Protein AF-A0A6T8FIN9-F1 (afdb_monomer_lite)

pLDDT: mean 76.27, std 19.56, range [27.55, 98.25]

Foldseek 3Di:
DVVVLVVLVVVVVVCVVVVHPLQADEAEAEAAACGLLVLLVVLVSCLVDPCLVRAAYEYEREQHAQQDQPPPPDPSGSVVSLEAQSSPRRAAEYEYEHELDEDPPRRSRLGGHHHHHPNHHYHYAYAYHYRQLQCVAADPPDDDRSNLSNLLSLVVVVVRCVVVVNDDDDDPPGDHDDLVRNLVSFQVVVVVVCVPDPVPPPFSWSQVSPPVPPSDTHTQDPDPPDPGRHVSSVVSVVVVVVVVVVVCVVVPNPDPPVVVVDDPVVVDDDPPDDPDPDDDDDDDDDD

Organism: NCBI:txid420281

Radius of gyration: 22.51 Å; chains: 1; bounding box: 44×53×69 Å

Sequence (287 aa):
VDSIVEVVNRMLTVSAEKNSRIQKVMVVSVGLSRGAMASMKLALKLSDSSFSSRISKSMLLFDPVPGNSIWTGFPYSCVKCQDLSKTGNILRRVLALYPYEPLPDVAMHAPCFPIYPRNTFVEEEVTLGCHQGAVFGTIPNPQKPYEMASVLSFRRIKDFLDSENVELQFSPDVYQPTLKECINVCQRALKWKQSSNPSDVVLSERRTHDRTGRGRVIVRKASGIDKWLNKHHRNLEDVRIKAQMKKIANNGGKCSSILNDLDPRQRGTGTFQLDLEDGVCGCESII

Structure (mmCIF, N/CA/C/O backbone):
data_AF-A0A6T8FIN9-F1
#
_entry.id   AF-A0A6T8FIN9-F1
#
loop_
_atom_site.group_PDB
_atom_site.id
_atom_site.type_symbol
_atom_site.label_atom_id
_atom_site.label_alt_id
_atom_site.label_comp_id
_atom_site.label_asym_id
_atom_site.label_entity_id
_atom_site.label_seq_id
_atom_site.pdbx_PDB_ins_code
_atom_site.Cartn_x
_atom_site.Cartn_y
_atom_site.Cartn_z
_atom_site.occupancy
_atom_site.B_iso_or_equiv
_atom_site.auth_seq_id
_atom_site.auth_comp_id
_atom_site.auth_asym_id
_atom_site.auth_atom_id
_atom_site.pdbx_PDB_model_num
ATOM 1 N N . VAL A 1 1 ? 2.199 -2.619 18.888 1.00 85.75 1 VAL A N 1
ATOM 2 C CA . VAL A 1 1 ? 0.766 -2.838 18.558 1.00 85.75 1 VAL A CA 1
ATOM 3 C C . VAL A 1 1 ? -0.100 -2.421 19.729 1.00 85.75 1 VAL A C 1
ATOM 5 O O . VAL A 1 1 ? -0.905 -1.525 19.556 1.00 85.75 1 VAL A O 1
ATOM 8 N N . ASP A 1 2 ? 0.102 -3.001 20.908 1.00 88.69 2 ASP A N 1
ATOM 9 C CA . ASP A 1 2 ? -0.764 -2.775 22.077 1.00 88.69 2 ASP A CA 1
ATOM 10 C C . ASP A 1 2 ? -0.786 -1.308 22.512 1.00 88.69 2 ASP A C 1
ATOM 12 O O . ASP A 1 2 ? -1.860 -0.733 22.634 1.00 88.69 2 ASP A O 1
ATOM 16 N N . SER A 1 3 ? 0.378 -0.656 22.551 1.00 90.31 3 SER A N 1
ATOM 17 C CA . SER A 1 3 ? 0.475 0.787 22.808 1.00 90.31 3 SER A CA 1
ATOM 18 C C . SER A 1 3 ? -0.285 1.639 21.781 1.00 90.31 3 SER A C 1
ATOM 20 O O . SER A 1 3 ? -0.825 2.681 22.121 1.00 90.31 3 SER A O 1
ATOM 22 N N . ILE A 1 4 ? -0.374 1.202 20.518 1.00 90.69 4 ILE A N 1
ATOM 23 C CA . ILE A 1 4 ? -1.138 1.925 19.485 1.00 90.69 4 ILE A CA 1
ATOM 24 C C . ILE A 1 4 ? -2.640 1.780 19.749 1.00 90.69 4 ILE A C 1
ATOM 26 O O . ILE A 1 4 ? -3.377 2.753 19.634 1.00 90.69 4 ILE A O 1
ATOM 30 N N . VAL A 1 5 ? -3.095 0.579 20.119 1.00 91.19 5 VAL A N 1
ATOM 31 C CA . VAL A 1 5 ? -4.498 0.328 20.487 1.00 91.19 5 VAL A CA 1
ATOM 32 C C . VAL A 1 5 ? -4.892 1.184 21.688 1.00 91.19 5 VAL A C 1
ATOM 34 O O . VAL A 1 5 ? -5.947 1.809 21.672 1.00 91.19 5 VAL A O 1
ATOM 37 N N . GLU A 1 6 ? -4.024 1.267 22.695 1.00 91.88 6 GLU A N 1
ATOM 38 C CA . GLU A 1 6 ? -4.232 2.111 23.872 1.00 91.88 6 GLU A CA 1
ATOM 39 C C . GLU A 1 6 ? -4.363 3.595 23.502 1.00 91.88 6 GLU A C 1
ATOM 41 O O . GLU A 1 6 ? -5.311 4.252 23.930 1.00 91.88 6 GLU A O 1
ATOM 46 N N . VAL A 1 7 ? -3.474 4.110 22.647 1.00 92.12 7 VAL A N 1
ATOM 47 C CA . VAL A 1 7 ? -3.550 5.495 22.154 1.00 92.12 7 VAL A CA 1
ATOM 48 C C . VAL A 1 7 ? -4.865 5.748 21.414 1.00 92.12 7 VAL A C 1
ATOM 50 O O . VAL A 1 7 ? -5.540 6.735 21.702 1.00 92.12 7 VAL A O 1
ATOM 53 N N . VAL A 1 8 ? -5.269 4.852 20.507 1.00 91.12 8 VAL A N 1
ATOM 54 C CA . VAL A 1 8 ? -6.533 4.981 19.759 1.00 91.12 8 VAL A CA 1
ATOM 55 C C . VAL A 1 8 ? -7.734 4.981 20.706 1.00 91.12 8 VAL A C 1
ATOM 57 O O . VAL A 1 8 ? -8.603 5.848 20.593 1.00 91.12 8 VAL A O 1
ATOM 60 N N . ASN A 1 9 ? -7.765 4.067 21.677 1.00 89.94 9 ASN A N 1
ATOM 61 C CA . ASN A 1 9 ? -8.828 4.012 22.677 1.00 89.94 9 ASN A CA 1
ATOM 62 C C . ASN A 1 9 ? -8.875 5.301 23.502 1.00 89.94 9 ASN A C 1
ATOM 64 O O . ASN A 1 9 ? -9.944 5.882 23.660 1.00 89.94 9 ASN A O 1
ATOM 68 N N . ARG A 1 10 ? -7.723 5.812 23.951 1.00 89.38 10 ARG A N 1
ATOM 69 C CA . ARG A 1 10 ? -7.648 7.069 24.705 1.00 89.38 10 ARG A CA 1
ATOM 70 C C . ARG A 1 10 ? -8.160 8.259 23.892 1.00 89.38 10 ARG A C 1
ATOM 72 O O . ARG A 1 10 ? -8.891 9.083 24.433 1.00 89.38 10 ARG A O 1
ATOM 79 N N . MET A 1 11 ? -7.831 8.342 22.600 1.00 88.44 11 MET A N 1
ATOM 80 C CA . MET A 1 11 ? -8.362 9.385 21.711 1.00 88.44 11 MET A CA 1
ATOM 81 C C . MET A 1 11 ? -9.893 9.325 21.611 1.00 88.44 11 MET A C 1
ATOM 83 O O . MET A 1 11 ? -10.559 10.360 21.666 1.00 88.44 11 MET A O 1
ATOM 87 N N . LEU A 1 12 ? -10.456 8.120 21.489 1.00 88.62 12 LEU A N 1
ATOM 88 C CA . LEU A 1 12 ? -11.899 7.904 21.354 1.00 88.62 12 LEU A CA 1
ATOM 89 C C . LEU A 1 12 ? -12.659 8.160 22.661 1.00 88.62 12 LEU A C 1
ATOM 91 O O . LEU A 1 12 ? -13.751 8.734 22.607 1.00 88.62 12 LEU A O 1
ATOM 95 N N . THR A 1 13 ? -12.066 7.813 23.808 1.00 87.56 13 THR A N 1
ATOM 96 C CA . THR A 1 13 ? -12.586 8.128 25.146 1.00 87.56 13 THR A CA 1
ATOM 97 C C . THR A 1 13 ? -12.616 9.634 25.382 1.00 87.56 13 THR A C 1
ATOM 99 O O . THR A 1 13 ? -13.683 10.186 25.628 1.00 87.56 13 THR A O 1
ATOM 102 N N . VAL A 1 14 ? -11.486 10.330 25.195 1.00 86.19 14 VAL A N 1
ATOM 103 C CA . VAL A 1 14 ? -11.415 11.793 25.374 1.00 86.19 14 VAL A CA 1
ATOM 104 C C . VAL A 1 14 ? -12.383 12.513 24.435 1.00 86.19 14 VAL A C 1
ATOM 106 O O . VAL A 1 14 ? -12.983 13.523 24.799 1.00 86.19 14 VAL A O 1
ATOM 109 N N . SER A 1 15 ? -12.556 12.000 23.215 1.00 84.69 15 SER A N 1
ATOM 110 C CA . SER A 1 15 ? -13.543 12.536 22.283 1.00 84.69 15 SER A CA 1
ATOM 111 C C . SER A 1 15 ? -14.982 12.367 22.776 1.00 84.69 15 SER A C 1
ATOM 113 O O . SER A 1 15 ? -15.766 13.307 22.643 1.00 84.69 15 SER A O 1
ATOM 115 N N . ALA A 1 16 ? -15.320 11.197 23.325 1.00 82.19 16 ALA A N 1
ATOM 116 C CA . ALA A 1 16 ? -16.652 10.924 23.855 1.00 82.19 16 ALA A CA 1
ATOM 117 C C . ALA A 1 16 ? -16.967 11.812 25.069 1.00 82.19 16 ALA A C 1
ATOM 119 O O . ALA A 1 16 ? -18.036 12.409 25.123 1.00 82.19 16 ALA A O 1
ATOM 120 N N . GLU A 1 17 ? -16.017 11.964 25.994 1.00 83.19 17 GLU A N 1
ATOM 121 C CA . GLU A 1 17 ? -16.181 12.772 27.212 1.00 83.19 17 GLU A CA 1
ATOM 122 C C . GLU A 1 17 ? -16.350 14.264 26.915 1.00 83.19 17 GLU A C 1
ATOM 124 O O . GLU A 1 17 ? -17.144 14.950 27.554 1.00 83.19 17 GLU A O 1
ATOM 129 N N . LYS A 1 18 ? -15.616 14.787 25.927 1.00 81.56 18 LYS A N 1
ATOM 130 C CA . LYS A 1 18 ? -15.631 16.219 25.599 1.00 81.56 18 LYS A CA 1
ATOM 131 C C . LYS A 1 18 ? -16.782 16.636 24.678 1.00 81.56 18 LYS A C 1
ATOM 133 O O . LYS A 1 18 ? -16.750 17.765 24.191 1.00 81.56 18 LYS A O 1
ATOM 138 N N . ASN A 1 19 ? -17.744 15.750 24.379 1.00 68.38 19 ASN A N 1
ATOM 139 C CA . ASN A 1 19 ? -18.742 15.953 23.314 1.00 68.38 19 ASN A CA 1
ATOM 140 C C . ASN A 1 19 ? -18.093 16.489 22.021 1.00 68.38 19 ASN A C 1
ATOM 142 O O . ASN A 1 19 ? -18.620 17.366 21.332 1.00 68.38 19 ASN A O 1
ATOM 146 N N . SER A 1 20 ? -16.879 16.016 21.721 1.00 68.12 20 SER A N 1
ATOM 147 C CA . SER A 1 20 ? -16.090 16.577 20.634 1.00 68.12 20 SER A CA 1
ATOM 148 C C . SER A 1 20 ? -16.605 16.080 19.284 1.00 68.12 20 SER A C 1
ATOM 150 O O . SER A 1 20 ? -17.140 14.978 19.161 1.00 68.12 20 SER A O 1
ATOM 152 N N . ARG A 1 21 ? -16.384 16.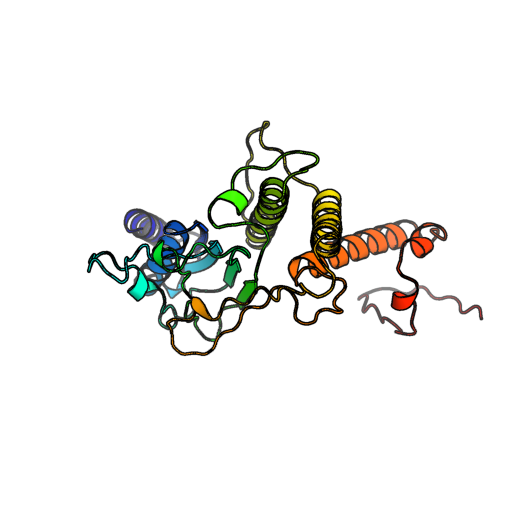867 18.225 1.00 66.19 21 ARG A N 1
ATOM 153 C CA . ARG A 1 21 ? -16.763 16.515 16.844 1.00 66.19 21 ARG A CA 1
ATOM 154 C C . ARG A 1 21 ? -16.005 15.309 16.263 1.00 66.19 21 ARG A C 1
ATOM 156 O O . ARG A 1 21 ? -16.241 14.964 15.107 1.00 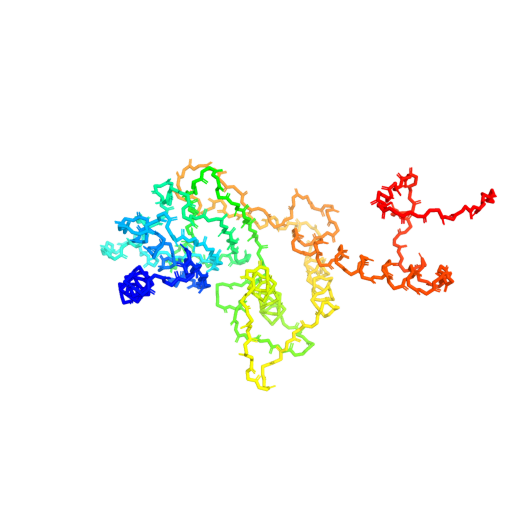66.19 21 ARG A O 1
ATOM 163 N N . ILE A 1 22 ? -15.085 14.672 16.998 1.00 66.44 22 ILE A N 1
ATOM 164 C CA . ILE A 1 22 ? -14.326 13.520 16.487 1.00 66.44 22 ILE A CA 1
ATOM 165 C C . ILE A 1 22 ? -15.249 12.297 16.460 1.00 66.44 22 ILE A C 1
ATOM 167 O O . ILE A 1 22 ? -15.328 11.503 17.392 1.00 66.44 22 ILE A O 1
ATOM 171 N N . GLN A 1 23 ? -15.979 12.130 15.364 1.00 77.69 23 GLN A N 1
ATOM 172 C CA . GLN A 1 23 ? -16.926 11.024 15.229 1.00 77.69 23 GLN A CA 1
ATOM 173 C C . GLN A 1 23 ? -16.216 9.693 14.951 1.00 77.69 23 GLN A C 1
ATOM 175 O O . GLN A 1 23 ? -16.676 8.647 15.415 1.00 77.69 23 GLN A O 1
ATOM 180 N N . LYS A 1 24 ? -15.074 9.727 14.247 1.00 88.25 24 LYS A N 1
ATOM 181 C CA . LYS A 1 24 ? -14.302 8.543 13.848 1.00 88.25 24 LYS A CA 1
ATOM 182 C C . LYS A 1 24 ? -12.796 8.805 13.848 1.00 88.25 24 LYS A C 1
ATOM 184 O O . LYS A 1 24 ? -12.360 9.915 13.556 1.00 88.25 24 LYS A O 1
ATOM 189 N N . VAL A 1 25 ? -12.015 7.763 14.122 1.00 91.56 25 VAL A N 1
ATOM 190 C CA . VAL A 1 25 ? -10.551 7.744 14.000 1.00 91.56 25 VAL A CA 1
ATOM 191 C C . VAL A 1 25 ? -10.159 6.884 12.800 1.00 91.56 25 VAL A C 1
ATOM 193 O O . VAL A 1 25 ? -10.643 5.761 12.637 1.00 91.56 25 VAL A O 1
ATOM 196 N N . MET A 1 26 ? -9.278 7.411 11.951 1.00 93.75 26 MET A N 1
ATOM 197 C CA . MET A 1 26 ? -8.670 6.665 10.852 1.00 93.75 26 MET A CA 1
ATOM 198 C C . MET A 1 26 ? -7.262 6.229 11.247 1.00 93.75 26 MET A C 1
ATOM 200 O O . MET A 1 26 ? -6.430 7.049 11.624 1.00 93.75 26 MET A O 1
ATOM 204 N N . VAL A 1 27 ? -6.995 4.930 11.152 1.00 95.94 27 VAL A N 1
ATOM 205 C CA . VAL A 1 27 ? -5.680 4.344 11.406 1.00 95.94 27 VAL A CA 1
ATOM 206 C C . VAL A 1 27 ? -5.092 3.884 10.081 1.00 95.94 27 VAL A C 1
ATOM 208 O O . VAL A 1 27 ? -5.492 2.854 9.535 1.00 95.94 27 VAL A O 1
ATOM 211 N N . VAL A 1 28 ? -4.102 4.614 9.582 1.00 97.31 28 VAL A N 1
ATOM 212 C CA . VAL A 1 28 ? -3.348 4.232 8.385 1.00 97.31 28 VAL A CA 1
ATOM 213 C C . VAL A 1 28 ? -2.026 3.613 8.821 1.00 97.31 28 VAL A C 1
ATOM 215 O O . VAL A 1 28 ? -1.321 4.172 9.656 1.00 97.31 28 VAL A O 1
ATOM 218 N N . SER A 1 29 ? -1.694 2.430 8.306 1.00 96.62 29 SER A N 1
ATOM 219 C CA . SER A 1 29 ? -0.426 1.765 8.630 1.00 96.62 29 SER A CA 1
ATOM 220 C C . SER A 1 29 ? 0.290 1.282 7.382 1.00 96.62 29 SER A C 1
ATOM 222 O O . SER A 1 29 ? -0.308 0.605 6.548 1.00 96.62 29 SER A O 1
ATOM 224 N N . VAL A 1 30 ? 1.585 1.566 7.308 1.00 95.25 30 VAL A N 1
ATOM 225 C CA . VAL A 1 30 ? 2.502 1.027 6.304 1.00 95.25 30 VAL A CA 1
ATOM 226 C C . VAL A 1 30 ? 3.434 0.065 7.021 1.00 95.25 30 VAL A C 1
ATOM 228 O O . VAL A 1 30 ? 4.071 0.434 8.005 1.00 95.25 30 VAL A O 1
ATOM 231 N N . GLY A 1 31 ? 3.486 -1.180 6.566 1.00 93.31 31 GLY A N 1
ATOM 232 C CA . GLY A 1 31 ? 4.311 -2.204 7.186 1.00 93.31 31 GLY A CA 1
ATOM 233 C C . GLY A 1 31 ? 5.133 -2.951 6.153 1.00 93.31 31 GLY A C 1
ATOM 234 O O . GLY A 1 31 ? 4.590 -3.398 5.152 1.00 93.31 31 GLY A O 1
ATOM 235 N N . LEU A 1 32 ? 6.423 -3.120 6.434 1.00 90.69 32 LEU A N 1
ATOM 236 C CA . LEU A 1 32 ? 7.340 -3.986 5.695 1.00 90.69 32 LEU A CA 1
ATOM 237 C C . LEU A 1 32 ? 7.569 -5.271 6.482 1.00 90.69 32 LEU A C 1
ATOM 239 O O . LEU A 1 32 ? 7.796 -5.200 7.691 1.00 90.69 32 LEU A O 1
ATOM 243 N N . SER A 1 33 ? 7.605 -6.428 5.822 1.00 88.06 33 SER A N 1
ATOM 244 C CA . SER A 1 33 ? 8.045 -7.675 6.451 1.00 88.06 33 SER A CA 1
ATOM 245 C C . SER A 1 33 ? 7.188 -8.009 7.687 1.00 88.06 33 SER A C 1
ATOM 247 O O . SER A 1 33 ? 5.955 -7.991 7.633 1.00 88.06 33 SER A O 1
ATOM 249 N N . ARG A 1 34 ? 7.811 -8.227 8.849 1.00 86.81 34 ARG A N 1
ATOM 250 C CA . ARG A 1 34 ? 7.116 -8.375 10.141 1.00 86.81 34 ARG A CA 1
ATOM 251 C C . ARG A 1 34 ? 6.307 -7.139 10.551 1.00 86.81 34 ARG A C 1
ATOM 253 O O . ARG A 1 34 ? 5.320 -7.269 11.270 1.00 86.81 34 ARG A O 1
ATOM 260 N N . GLY A 1 35 ? 6.669 -5.947 10.082 1.00 90.25 35 GLY A N 1
ATOM 261 C CA . GLY A 1 35 ? 5.875 -4.729 10.260 1.00 90.25 35 GLY A CA 1
ATOM 262 C C . GLY A 1 35 ? 4.522 -4.791 9.540 1.00 90.25 35 GLY A C 1
ATOM 263 O O . GLY A 1 35 ? 3.520 -4.284 10.051 1.00 90.25 35 GLY A O 1
ATOM 264 N N . ALA A 1 36 ? 4.446 -5.479 8.397 1.00 92.25 36 ALA A N 1
ATOM 265 C CA . ALA A 1 36 ? 3.173 -5.744 7.727 1.00 92.25 36 ALA A CA 1
ATOM 266 C C . ALA A 1 36 ? 2.311 -6.704 8.564 1.00 92.25 36 ALA A C 1
ATOM 268 O O . ALA A 1 36 ? 1.126 -6.452 8.776 1.00 92.25 36 ALA A O 1
ATOM 269 N N . MET A 1 37 ? 2.919 -7.742 9.145 1.00 90.38 37 MET A N 1
ATOM 270 C CA . MET A 1 37 ? 2.231 -8.643 10.078 1.00 90.38 37 MET A CA 1
ATOM 271 C C . MET A 1 37 ? 1.750 -7.918 11.341 1.00 90.38 37 MET A C 1
ATOM 273 O O . MET A 1 37 ? 0.645 -8.166 11.823 1.00 90.38 37 MET A O 1
ATOM 277 N N . ALA A 1 38 ? 2.540 -6.978 11.863 1.00 91.56 38 ALA A N 1
ATOM 278 C CA . ALA A 1 38 ? 2.134 -6.130 12.979 1.00 91.56 38 ALA A CA 1
ATOM 279 C C . ALA A 1 38 ? 0.935 -5.238 12.617 1.00 91.56 38 ALA A C 1
ATOM 281 O O . ALA A 1 38 ? 0.053 -5.042 13.451 1.00 91.56 38 ALA A O 1
ATOM 282 N N . SER A 1 39 ? 0.866 -4.751 11.374 1.00 95.62 39 SER A N 1
ATOM 283 C CA . SER A 1 39 ? -0.281 -3.989 10.863 1.00 95.62 39 SER A CA 1
ATOM 284 C C . SER A 1 39 ? -1.551 -4.844 10.809 1.00 95.62 39 SER A C 1
ATOM 286 O O . SER A 1 39 ? -2.608 -4.395 11.256 1.00 95.62 39 SER A O 1
ATOM 288 N N . MET A 1 40 ? -1.438 -6.099 10.359 1.00 94.88 40 MET A N 1
ATOM 289 C CA . MET A 1 40 ? -2.536 -7.074 10.393 1.00 94.88 40 MET A CA 1
ATOM 290 C C . MET A 1 40 ? -2.993 -7.369 11.829 1.00 94.88 40 MET A C 1
ATOM 292 O O . MET A 1 40 ? -4.179 -7.288 12.137 1.00 94.88 40 MET A O 1
ATOM 296 N N . LYS A 1 41 ? -2.048 -7.629 12.744 1.00 93.25 41 LYS A N 1
ATOM 297 C CA . LYS A 1 41 ? -2.337 -7.832 14.173 1.00 93.25 41 LYS A CA 1
ATOM 298 C C . LYS A 1 41 ? -3.039 -6.621 14.789 1.00 93.25 41 LYS A C 1
ATOM 300 O O . LYS A 1 41 ? -3.943 -6.781 15.604 1.00 93.25 41 LYS A O 1
ATOM 305 N N . LEU A 1 42 ? -2.627 -5.412 14.406 1.00 94.69 42 LEU A N 1
ATOM 306 C CA . LEU A 1 42 ? -3.269 -4.177 14.840 1.00 94.69 42 LEU A CA 1
ATOM 307 C C . LEU A 1 42 ? -4.718 -4.098 14.348 1.00 94.69 42 LEU A C 1
ATOM 309 O O . LEU A 1 42 ? -5.572 -3.678 15.116 1.00 94.69 42 LEU A O 1
ATOM 313 N N . ALA A 1 43 ? -5.011 -4.523 13.115 1.00 95.62 43 ALA A N 1
ATOM 314 C CA . ALA A 1 43 ? -6.387 -4.570 12.622 1.00 95.62 43 ALA A CA 1
ATOM 315 C C . ALA A 1 43 ? -7.268 -5.474 13.497 1.00 95.62 43 ALA A C 1
ATOM 317 O O . ALA A 1 43 ? -8.305 -5.022 13.966 1.00 95.62 43 ALA A O 1
ATOM 318 N N . LEU A 1 44 ? -6.809 -6.690 13.805 1.00 94.38 44 LEU A N 1
ATOM 319 C CA . LEU A 1 44 ? -7.533 -7.620 14.680 1.00 94.38 44 LEU A CA 1
ATOM 320 C C . LEU A 1 44 ? -7.777 -7.041 16.081 1.00 94.38 44 LEU A C 1
ATOM 322 O O . LEU A 1 44 ? -8.886 -7.083 16.596 1.00 94.38 44 LEU A O 1
ATOM 326 N N . LYS A 1 45 ? -6.763 -6.420 16.693 1.00 93.50 45 LYS A N 1
ATOM 327 C CA . LYS A 1 45 ? -6.953 -5.818 18.020 1.00 93.50 45 LYS A CA 1
ATOM 328 C C . LYS A 1 45 ? -7.904 -4.621 18.014 1.00 93.50 45 LYS A C 1
ATOM 330 O O . LYS A 1 45 ? -8.600 -4.396 18.996 1.00 93.50 45 LYS A O 1
ATOM 335 N N . LEU A 1 46 ? -7.921 -3.837 16.937 1.00 94.38 46 LEU A N 1
ATOM 336 C CA . LEU A 1 46 ? -8.846 -2.711 16.810 1.00 94.38 46 LEU A CA 1
ATOM 337 C C . LEU A 1 46 ? -10.284 -3.183 16.551 1.00 94.38 46 LEU A C 1
ATOM 339 O O . LEU A 1 46 ? -11.209 -2.529 17.030 1.00 94.38 46 LEU A O 1
ATOM 343 N N . SER A 1 47 ? -10.492 -4.310 15.856 1.00 93.56 47 SER A N 1
ATOM 344 C CA . SER A 1 47 ? -11.840 -4.874 15.671 1.00 93.56 47 SER A CA 1
ATOM 345 C C . SER A 1 47 ? -12.442 -5.397 16.966 1.00 93.56 47 SER A C 1
ATOM 347 O O . SER A 1 47 ? -13.649 -5.278 17.151 1.00 93.56 47 SER A O 1
ATOM 349 N N . ASP A 1 48 ? -11.603 -5.893 17.873 1.00 89.06 48 ASP A N 1
ATOM 350 C CA . ASP A 1 48 ? -12.029 -6.407 19.179 1.00 89.06 48 ASP A CA 1
ATOM 351 C C . ASP A 1 48 ? -12.266 -5.287 20.212 1.00 89.06 48 ASP A C 1
ATOM 353 O O . ASP A 1 48 ? -12.673 -5.548 21.343 1.00 89.06 48 ASP A O 1
ATOM 357 N N . SER A 1 49 ? -12.004 -4.026 19.853 1.00 85.31 49 SER A N 1
ATOM 358 C CA . SER A 1 49 ? -12.206 -2.884 20.747 1.00 85.31 49 SER A CA 1
ATOM 359 C C . SER A 1 49 ? -13.682 -2.481 20.849 1.00 85.31 49 SER A C 1
ATOM 361 O O . SER A 1 49 ? -14.442 -2.567 19.881 1.00 85.31 49 SER A O 1
ATOM 363 N N . SER A 1 50 ? -14.076 -1.935 22.004 1.00 84.25 50 SER A N 1
ATOM 364 C CA . SER A 1 50 ? -15.421 -1.376 22.235 1.00 84.25 50 SER A CA 1
ATOM 365 C C . SER A 1 50 ? -15.765 -0.206 21.306 1.00 84.25 50 SER A C 1
ATOM 367 O O . SER A 1 50 ? -16.935 0.135 21.145 1.00 84.25 50 SER A O 1
ATOM 369 N N . PHE A 1 51 ? -14.761 0.398 20.667 1.00 83.75 51 PHE A N 1
ATOM 370 C CA . PHE A 1 51 ? -14.926 1.518 19.747 1.00 83.75 51 PHE A CA 1
ATOM 371 C C . PHE A 1 51 ? -14.771 1.133 18.271 1.00 83.75 51 PHE A C 1
ATOM 373 O O . PHE A 1 51 ? -14.598 2.018 17.432 1.00 83.75 51 PHE A O 1
ATOM 380 N N . SER A 1 52 ? -14.848 -0.153 17.920 1.00 86.25 52 SER A N 1
ATOM 381 C CA . SER A 1 52 ? -14.659 -0.631 16.542 1.00 86.25 52 SER A CA 1
ATOM 382 C C . SER A 1 52 ? -15.542 0.093 15.512 1.00 86.25 52 SER A C 1
ATOM 384 O O . SER A 1 52 ? -15.073 0.426 14.427 1.00 86.25 52 SER A O 1
ATOM 386 N N . SER A 1 53 ? -16.778 0.463 15.865 1.00 90.12 53 SER A N 1
ATOM 387 C CA . SER A 1 53 ? -17.696 1.237 15.007 1.00 90.12 53 SER A CA 1
ATOM 388 C C . SER A 1 53 ? -17.226 2.666 14.689 1.00 90.12 53 SER A C 1
ATOM 390 O O . SER A 1 53 ? -17.675 3.279 13.715 1.00 90.12 53 SER A O 1
ATOM 392 N N . ARG A 1 54 ? -16.304 3.202 15.495 1.00 91.88 54 ARG A N 1
ATOM 393 C CA . ARG A 1 54 ? -15.699 4.533 15.347 1.00 91.88 54 ARG A CA 1
ATOM 394 C C . ARG A 1 54 ? -14.298 4.474 14.743 1.00 91.88 54 ARG A C 1
ATOM 396 O O . ARG A 1 54 ? -13.649 5.511 14.631 1.00 91.88 54 ARG A O 1
ATOM 403 N N . ILE A 1 55 ? -13.827 3.296 14.346 1.00 94.62 55 ILE A N 1
ATOM 404 C CA . ILE A 1 55 ? -12.492 3.100 13.786 1.00 94.62 55 ILE A CA 1
ATOM 405 C C . ILE A 1 55 ? -12.615 2.708 12.317 1.00 94.62 55 ILE A C 1
ATOM 407 O O . ILE A 1 55 ? -13.396 1.839 11.938 1.00 94.62 55 ILE A O 1
ATOM 411 N N . SER A 1 56 ? -11.800 3.340 11.482 1.00 95.50 56 SER A N 1
ATOM 412 C CA . SER A 1 56 ? -11.537 2.887 10.117 1.00 95.50 56 SER A CA 1
ATOM 413 C C . SER A 1 56 ? -10.046 2.644 9.949 1.00 95.50 56 SER A C 1
ATOM 415 O O . SER A 1 56 ? -9.222 3.324 10.561 1.00 95.50 56 SER A O 1
ATOM 417 N N . LYS A 1 57 ? -9.688 1.649 9.145 1.00 96.38 57 LYS A N 1
ATOM 418 C CA . LYS A 1 57 ? -8.310 1.223 8.959 1.00 96.38 57 LYS A CA 1
ATOM 419 C C . LYS A 1 57 ? -7.993 1.002 7.492 1.00 96.38 57 LYS A C 1
ATOM 421 O O . LYS A 1 57 ? -8.717 0.298 6.786 1.00 96.38 57 LYS A O 1
ATOM 426 N N . SER A 1 58 ? -6.850 1.544 7.097 1.00 98.25 58 SER A N 1
ATOM 427 C CA . SER A 1 58 ? -6.231 1.296 5.802 1.00 98.25 58 SER A CA 1
ATOM 428 C C . SER A 1 58 ? -4.815 0.782 6.017 1.00 98.25 58 SER A C 1
ATOM 430 O O . SER A 1 58 ? -4.116 1.213 6.941 1.00 98.25 58 SER A O 1
ATOM 432 N N . MET A 1 59 ? -4.388 -0.178 5.202 1.00 97.81 59 MET A N 1
ATOM 433 C CA . MET A 1 59 ? -3.065 -0.783 5.341 1.00 97.81 59 MET A CA 1
ATOM 434 C C . MET A 1 59 ? -2.334 -0.896 4.011 1.00 97.81 59 MET A C 1
ATOM 436 O O . MET A 1 59 ? -2.902 -1.383 3.037 1.00 97.81 59 MET A O 1
ATOM 440 N N . LEU A 1 60 ? -1.051 -0.541 4.012 1.00 97.25 60 LEU A N 1
ATOM 441 C CA . LEU A 1 60 ? -0.102 -0.965 2.991 1.00 97.25 60 LEU A CA 1
ATOM 442 C C . LEU A 1 60 ? 0.779 -2.065 3.583 1.00 97.25 60 LEU A C 1
ATOM 444 O O . LEU A 1 60 ? 1.467 -1.858 4.583 1.00 97.25 60 LEU A O 1
ATOM 448 N N . LEU A 1 61 ? 0.724 -3.243 2.973 1.00 94.88 61 LEU A N 1
ATOM 449 C CA . LEU A 1 61 ? 1.406 -4.454 3.409 1.00 94.88 61 LEU A CA 1
ATOM 450 C C . LEU A 1 61 ? 2.492 -4.784 2.390 1.00 94.88 61 LEU A C 1
ATOM 452 O O . LEU A 1 61 ? 2.215 -5.316 1.320 1.00 94.88 61 LEU A O 1
ATOM 456 N N . PHE A 1 62 ? 3.728 -4.443 2.718 1.00 91.50 62 PHE A N 1
ATOM 457 C CA . PHE A 1 62 ? 4.876 -4.698 1.869 1.00 91.50 62 PHE A CA 1
ATOM 458 C C . PHE A 1 62 ? 5.547 -6.003 2.291 1.00 91.50 62 PHE A C 1
ATOM 460 O O . PHE A 1 62 ? 6.114 -6.100 3.380 1.00 91.50 62 PHE A O 1
ATOM 467 N N . ASP A 1 63 ? 5.452 -7.005 1.425 1.00 88.00 63 ASP A N 1
ATOM 468 C CA . ASP A 1 63 ? 6.001 -8.350 1.583 1.00 88.00 63 ASP A CA 1
ATOM 469 C C . ASP A 1 63 ? 5.762 -8.949 2.983 1.00 88.00 63 ASP A C 1
ATOM 471 O O . ASP A 1 63 ? 6.699 -9.111 3.771 1.00 88.00 63 ASP A O 1
ATOM 475 N N . PRO A 1 64 ? 4.496 -9.203 3.366 1.00 88.06 64 PRO A N 1
ATOM 476 C CA . PRO A 1 64 ? 4.159 -9.582 4.730 1.00 88.06 64 PRO A CA 1
ATOM 477 C C . PRO A 1 64 ? 4.676 -10.971 5.095 1.00 88.06 64 PRO A C 1
ATOM 479 O O . PRO A 1 64 ? 4.034 -11.973 4.798 1.00 88.06 64 PRO A O 1
ATOM 482 N N . VAL A 1 65 ? 5.805 -11.051 5.796 1.00 83.25 65 VAL A N 1
ATOM 483 C CA . VAL A 1 65 ? 6.409 -12.331 6.196 1.00 83.25 65 VAL A CA 1
ATOM 484 C C . VAL A 1 65 ? 6.185 -12.611 7.685 1.00 83.25 65 VAL A C 1
ATOM 486 O O . VAL A 1 65 ? 6.408 -11.730 8.521 1.00 83.25 65 VAL A O 1
ATOM 489 N N . PRO A 1 66 ? 5.776 -13.837 8.061 1.00 75.25 66 PRO A N 1
ATOM 490 C CA . PRO A 1 66 ? 5.494 -14.178 9.450 1.00 75.25 66 PRO A CA 1
ATOM 491 C C . PRO A 1 66 ? 6.776 -14.423 10.258 1.00 75.25 66 PRO A C 1
ATOM 493 O O . PRO A 1 66 ? 6.728 -14.357 11.482 1.00 75.25 66 PRO A O 1
ATOM 496 N N . GLY A 1 67 ? 7.911 -14.674 9.588 1.00 67.38 67 GLY A N 1
ATOM 497 C CA . GLY A 1 67 ? 9.210 -14.920 10.220 1.00 67.38 67 GLY A CA 1
ATOM 498 C C . GLY A 1 67 ? 9.382 -16.327 10.800 1.00 67.38 67 GLY A C 1
ATOM 499 O O . GLY A 1 67 ? 10.230 -16.518 11.666 1.00 67.38 67 GLY A O 1
ATOM 500 N N . ASN A 1 68 ? 8.588 -17.304 10.355 1.00 62.62 68 ASN A N 1
ATOM 501 C CA . ASN A 1 68 ? 8.676 -18.676 10.849 1.00 62.62 68 ASN A CA 1
ATOM 502 C C . ASN A 1 68 ? 9.637 -19.520 10.009 1.00 62.62 68 ASN A C 1
ATOM 504 O O . ASN A 1 68 ? 9.460 -19.645 8.794 1.00 62.62 68 ASN A O 1
ATOM 508 N N . SER A 1 69 ? 10.553 -20.218 10.676 1.00 50.34 69 SER A N 1
ATOM 509 C CA . SER A 1 69 ? 11.147 -21.422 10.105 1.00 50.34 69 SER A CA 1
ATOM 510 C C . SER A 1 69 ? 10.091 -22.513 10.021 1.00 50.34 69 SER A C 1
ATOM 512 O O . SER A 1 69 ? 9.425 -22.807 11.013 1.00 50.34 69 SER A O 1
ATOM 514 N N . ILE A 1 70 ? 9.971 -23.155 8.862 1.00 50.03 70 ILE A N 1
ATOM 515 C CA . ILE A 1 70 ? 9.213 -24.410 8.729 1.00 50.03 70 ILE A CA 1
ATOM 516 C C . ILE A 1 70 ? 9.829 -25.497 9.624 1.00 50.03 70 ILE A C 1
ATOM 518 O O . ILE A 1 70 ? 9.128 -26.397 10.066 1.00 50.03 70 ILE A O 1
ATOM 522 N N . TRP A 1 71 ? 11.130 -25.384 9.913 1.00 42.50 71 TRP A N 1
ATOM 523 C CA . TRP A 1 71 ? 11.937 -26.450 10.497 1.00 42.50 71 TRP A CA 1
ATOM 524 C C . TRP A 1 71 ? 12.207 -26.301 11.999 1.00 42.50 71 TRP A C 1
ATOM 526 O O . TRP A 1 71 ? 12.544 -27.288 12.636 1.00 42.50 71 TRP A O 1
ATOM 536 N N . THR A 1 72 ? 12.074 -25.105 12.590 1.00 44.28 72 THR A N 1
ATOM 537 C CA . THR A 1 72 ? 12.543 -24.861 13.976 1.00 44.28 72 THR A CA 1
ATOM 538 C C . THR A 1 72 ? 11.456 -24.548 15.005 1.00 44.28 72 THR A C 1
ATOM 540 O O . THR A 1 72 ? 11.781 -24.120 16.105 1.00 44.28 72 THR A O 1
ATOM 543 N N . GLY A 1 73 ? 10.169 -24.771 14.706 1.00 42.22 73 GLY A N 1
ATOM 544 C CA . GLY A 1 73 ? 9.110 -24.760 15.733 1.00 42.22 73 GLY A CA 1
ATOM 545 C C . GLY A 1 73 ? 8.952 -23.455 16.535 1.00 42.22 73 GLY A C 1
ATOM 546 O O . GLY A 1 73 ? 8.351 -23.473 17.607 1.00 42.22 73 GLY A O 1
ATOM 547 N N . PHE A 1 74 ? 9.479 -22.320 16.056 1.00 45.19 74 PHE A N 1
ATOM 548 C CA . PHE A 1 74 ? 9.470 -21.070 16.822 1.00 45.19 74 PHE A CA 1
ATOM 549 C C . PHE A 1 74 ? 8.031 -20.538 17.025 1.00 45.19 74 PHE A C 1
ATOM 551 O O . PHE A 1 74 ? 7.321 -20.288 16.046 1.00 45.19 74 PHE A O 1
ATOM 558 N N . PRO A 1 75 ? 7.583 -20.313 18.277 1.00 46.50 75 PRO A N 1
ATOM 559 C CA . PRO A 1 75 ? 6.170 -20.105 18.617 1.00 46.50 75 PRO A CA 1
ATOM 560 C C . PRO A 1 75 ? 5.631 -18.682 18.379 1.00 46.50 75 PRO A C 1
ATOM 562 O O . PRO A 1 75 ? 4.460 -18.415 18.650 1.00 46.50 75 PRO A O 1
ATOM 565 N N . TYR A 1 76 ? 6.414 -17.756 17.824 1.00 52.16 76 TYR A N 1
ATOM 566 C CA . TYR A 1 76 ? 5.980 -16.368 17.593 1.00 52.16 76 TYR A CA 1
ATOM 567 C C . TYR A 1 76 ? 5.185 -16.169 16.297 1.00 52.16 76 TYR A C 1
ATOM 569 O O . TYR A 1 76 ? 5.259 -15.110 15.674 1.00 52.16 76 TYR A O 1
ATOM 577 N N . SER A 1 77 ? 4.409 -17.170 15.870 1.00 56.38 77 SER A N 1
ATOM 578 C CA . SER A 1 77 ? 3.759 -17.118 14.564 1.00 56.38 77 SER A CA 1
ATOM 579 C C . SER A 1 77 ? 2.729 -15.984 14.497 1.00 56.38 77 SER A C 1
ATOM 581 O O . SER A 1 77 ? 1.606 -16.079 14.995 1.00 56.38 77 SER A O 1
ATOM 583 N N . CYS A 1 78 ? 3.074 -14.905 13.793 1.00 62.72 78 CYS A N 1
ATOM 584 C CA . CYS A 1 78 ? 2.078 -13.946 13.324 1.00 62.72 78 CYS A CA 1
ATOM 585 C C . CYS A 1 78 ? 1.181 -14.550 12.229 1.00 62.72 78 CYS A C 1
ATOM 587 O O . CYS A 1 78 ? 0.300 -13.864 11.729 1.00 62.72 78 CYS A O 1
ATOM 589 N N . VAL A 1 79 ? 1.353 -15.833 11.881 1.00 70.25 79 VAL A N 1
ATOM 590 C CA . VAL A 1 79 ? 0.496 -16.589 10.953 1.00 70.25 79 VAL A CA 1
ATOM 591 C C . VAL A 1 79 ? -0.980 -16.492 11.345 1.00 70.25 79 VAL A C 1
ATOM 593 O O . VAL A 1 79 ? -1.829 -16.313 10.481 1.00 70.25 79 VAL A O 1
ATOM 596 N N . LYS A 1 80 ? -1.302 -16.483 12.645 1.00 76.06 80 LYS A N 1
ATOM 597 C CA . LYS A 1 80 ? -2.686 -16.286 13.115 1.00 76.06 80 LYS A CA 1
ATOM 598 C C . LYS A 1 80 ? -3.283 -14.925 12.731 1.00 76.06 80 LYS A C 1
ATOM 600 O O . LYS A 1 80 ? -4.493 -14.768 12.762 1.00 76.06 80 LYS A O 1
ATOM 605 N N . CYS A 1 81 ? -2.450 -13.948 12.369 1.00 83.25 81 CYS A N 1
ATOM 606 C CA . CYS A 1 81 ? -2.888 -12.619 11.943 1.00 83.25 81 CYS A CA 1
ATOM 607 C C . CYS A 1 81 ? -3.234 -12.552 10.446 1.00 83.25 81 CYS A C 1
ATOM 609 O O . CYS A 1 81 ? -3.660 -11.500 9.983 1.00 83.25 81 CYS A O 1
ATOM 611 N N . GLN A 1 82 ? -3.035 -13.635 9.685 1.00 85.81 82 GLN A N 1
ATOM 612 C CA . GLN A 1 82 ? -3.360 -13.676 8.256 1.00 85.81 82 GLN A CA 1
ATOM 613 C C . GLN A 1 82 ? -4.869 -13.668 8.001 1.00 85.81 82 GLN A C 1
ATOM 615 O O . GLN A 1 82 ? -5.312 -13.156 6.975 1.00 85.81 82 GLN A O 1
ATOM 620 N N . ASP A 1 83 ? -5.662 -14.233 8.913 1.00 89.38 83 ASP A N 1
ATOM 621 C CA . ASP A 1 83 ? -7.115 -14.211 8.796 1.00 89.38 83 ASP A CA 1
ATOM 622 C C . ASP A 1 83 ? -7.677 -12.897 9.345 1.00 89.38 83 ASP A C 1
ATOM 624 O O . ASP A 1 83 ? -7.858 -12.738 10.550 1.00 89.38 83 ASP A O 1
ATOM 628 N N . LEU A 1 84 ? -7.948 -11.947 8.450 1.00 93.12 84 LEU A N 1
ATOM 629 C CA . LEU A 1 84 ? -8.579 -10.668 8.771 1.00 93.12 84 LEU A CA 1
ATOM 630 C C . LEU A 1 84 ? -10.088 -10.691 8.522 1.00 93.12 84 LEU A C 1
ATOM 632 O O . LEU A 1 84 ? -10.731 -9.657 8.698 1.00 93.12 84 LEU A O 1
ATOM 636 N N . SER A 1 85 ? -10.681 -11.831 8.144 1.00 92.31 85 SER A N 1
ATOM 637 C CA . SER A 1 85 ? -12.108 -11.923 7.797 1.00 92.31 85 SER A CA 1
ATOM 638 C C . SER A 1 85 ? -13.033 -11.460 8.928 1.00 92.31 85 SER A C 1
ATOM 640 O O . SER A 1 85 ? -14.121 -10.947 8.671 1.00 92.31 85 SER A O 1
ATOM 642 N N . LYS A 1 86 ? -12.569 -11.572 10.177 1.00 90.12 86 LYS A N 1
ATOM 643 C CA . LYS A 1 86 ? -13.288 -11.168 11.392 1.00 90.12 86 LYS A CA 1
ATOM 644 C C . LYS A 1 86 ? -13.113 -9.699 11.779 1.00 90.12 86 LYS A C 1
ATOM 646 O O . LYS A 1 86 ? -13.721 -9.263 12.746 1.00 90.12 86 LYS A O 1
ATOM 651 N N . THR A 1 87 ? -12.333 -8.917 11.030 1.00 92.44 87 THR A N 1
ATOM 652 C CA . THR A 1 87 ? -12.144 -7.486 11.338 1.00 92.44 87 THR A CA 1
ATOM 653 C C . THR A 1 87 ? -13.394 -6.634 11.071 1.00 92.44 87 THR A C 1
ATOM 655 O O . THR A 1 87 ? -13.448 -5.468 11.459 1.00 92.44 87 THR A O 1
ATOM 658 N N . GLY A 1 88 ? -14.432 -7.209 10.455 1.00 87.38 88 GLY A N 1
ATOM 659 C CA . GLY A 1 88 ? -15.699 -6.530 10.202 1.00 87.38 88 GLY A CA 1
ATOM 660 C C . GLY A 1 88 ? -15.522 -5.310 9.297 1.00 87.38 88 GLY A C 1
ATOM 661 O O . GLY A 1 88 ? -14.735 -5.327 8.354 1.00 87.38 88 GLY A O 1
ATOM 662 N N . ASN A 1 89 ? -16.245 -4.231 9.596 1.00 89.19 89 ASN A N 1
ATOM 663 C CA . ASN A 1 89 ? -16.280 -3.034 8.750 1.00 89.19 89 ASN A CA 1
ATOM 664 C C . ASN A 1 89 ? -15.125 -2.055 8.997 1.00 89.19 89 ASN A C 1
ATOM 666 O O . ASN A 1 89 ? -15.064 -1.021 8.332 1.00 89.19 89 ASN A O 1
ATOM 670 N N . ILE A 1 90 ? -14.219 -2.342 9.938 1.00 95.38 90 ILE A N 1
ATOM 671 C CA . ILE A 1 90 ? -13.119 -1.414 10.225 1.00 95.38 90 ILE A CA 1
ATOM 672 C C . ILE A 1 90 ? -12.118 -1.387 9.069 1.00 95.38 90 ILE A C 1
ATOM 674 O O . ILE A 1 90 ? -11.512 -0.351 8.808 1.00 95.38 90 ILE A O 1
ATOM 678 N N . LEU A 1 91 ? -11.903 -2.523 8.394 1.00 96.56 91 LEU A N 1
ATOM 679 C CA . LEU A 1 91 ? -10.865 -2.653 7.381 1.00 96.56 91 LEU A CA 1
ATOM 680 C C . LEU A 1 91 ? -11.397 -2.178 6.029 1.00 96.56 91 LEU A C 1
ATOM 682 O O . LEU A 1 91 ? -12.027 -2.924 5.283 1.00 96.56 91 LEU A O 1
ATOM 686 N N . ARG A 1 92 ? -11.122 -0.912 5.717 1.00 96.31 92 ARG A N 1
ATOM 687 C CA . ARG A 1 92 ? -11.637 -0.232 4.526 1.00 96.31 92 ARG A CA 1
ATOM 688 C C . ARG A 1 92 ? -10.834 -0.570 3.281 1.00 96.31 92 ARG A C 1
ATOM 690 O O . ARG A 1 92 ? -11.410 -0.813 2.224 1.00 96.31 92 ARG A O 1
ATOM 697 N N . ARG A 1 93 ? -9.505 -0.543 3.399 1.00 97.31 93 ARG A N 1
ATOM 698 C CA . ARG A 1 93 ? -8.603 -0.631 2.251 1.00 97.31 93 ARG A CA 1
ATOM 699 C C . ARG A 1 93 ? -7.304 -1.351 2.581 1.00 97.31 93 ARG A C 1
ATOM 701 O O . ARG A 1 93 ? -6.683 -1.092 3.611 1.00 97.31 93 ARG A O 1
ATOM 708 N N . VAL A 1 94 ? -6.868 -2.218 1.674 1.00 97.38 94 VAL A N 1
ATOM 709 C CA . VAL A 1 94 ? -5.567 -2.879 1.734 1.00 97.38 94 VAL A CA 1
ATOM 710 C C . VAL A 1 94 ? -4.867 -2.781 0.388 1.00 97.38 94 VAL A C 1
ATOM 712 O O . VAL A 1 94 ? -5.435 -3.152 -0.634 1.00 97.38 94 VAL A O 1
ATOM 715 N N . LEU A 1 95 ? -3.620 -2.318 0.410 1.00 96.06 95 LEU A N 1
ATOM 716 C CA . LEU A 1 95 ? -2.668 -2.473 -0.682 1.00 96.06 95 LEU A CA 1
ATOM 717 C C . LEU A 1 95 ? -1.590 -3.471 -0.248 1.00 96.06 95 LEU A C 1
ATOM 719 O O . LEU A 1 95 ? -0.815 -3.165 0.654 1.00 96.06 95 LEU A O 1
ATOM 723 N N . ALA A 1 96 ? -1.525 -4.648 -0.865 1.00 93.25 96 ALA A N 1
ATOM 724 C CA . ALA A 1 96 ? -0.485 -5.640 -0.602 1.00 93.25 96 ALA A CA 1
ATOM 725 C C . ALA A 1 96 ? 0.501 -5.724 -1.777 1.00 93.25 96 ALA A C 1
ATOM 727 O O . ALA A 1 96 ? 0.104 -5.942 -2.920 1.00 93.25 96 ALA A O 1
ATOM 728 N N . LEU A 1 97 ? 1.792 -5.540 -1.499 1.00 90.62 97 LEU A N 1
ATOM 729 C CA . LEU A 1 97 ? 2.865 -5.539 -2.497 1.00 90.62 97 LEU A CA 1
ATOM 730 C C . LEU A 1 97 ? 3.828 -6.699 -2.236 1.00 90.62 97 LEU A C 1
ATOM 732 O O . LEU A 1 97 ? 4.277 -6.874 -1.106 1.00 90.62 97 LEU A O 1
ATOM 736 N N . TYR A 1 98 ? 4.167 -7.469 -3.273 1.00 86.50 98 TYR A N 1
ATOM 737 C CA . TYR A 1 98 ? 4.831 -8.772 -3.112 1.00 86.50 98 TYR A CA 1
ATOM 738 C C . TYR A 1 98 ? 6.083 -8.983 -3.979 1.00 86.50 98 TYR A C 1
ATOM 740 O O . TYR A 1 98 ? 5.981 -9.800 -4.898 1.00 86.50 98 TYR A O 1
ATOM 748 N N . PRO A 1 99 ? 7.257 -8.364 -3.695 1.00 82.88 99 PRO A N 1
ATOM 749 C CA . PRO A 1 99 ? 8.548 -8.559 -4.389 1.00 82.88 99 PRO A CA 1
ATOM 750 C C . PRO A 1 99 ? 8.468 -8.667 -5.921 1.00 82.88 99 PRO A C 1
ATOM 752 O O . PRO A 1 99 ? 7.405 -8.539 -6.475 1.00 82.88 99 PRO A O 1
ATOM 755 N N . TYR A 1 100 ? 9.484 -9.115 -6.639 1.00 76.00 100 TYR A N 1
ATOM 756 C CA . TYR A 1 100 ? 9.255 -10.141 -7.683 1.00 76.00 100 TYR A CA 1
ATOM 757 C C . TYR A 1 100 ? 10.243 -11.281 -7.511 1.00 76.00 100 TYR A C 1
ATOM 759 O O . TYR A 1 100 ? 9.923 -12.414 -7.848 1.00 76.00 100 TYR A O 1
ATOM 767 N N . GLU A 1 101 ? 11.413 -10.967 -6.958 1.00 72.38 101 GLU A N 1
ATOM 768 C CA . GLU A 1 101 ? 12.426 -11.916 -6.529 1.00 72.38 101 GLU A CA 1
ATOM 769 C C . GLU A 1 101 ? 11.968 -12.486 -5.185 1.00 72.38 101 GLU A C 1
ATOM 771 O O . GLU A 1 101 ? 12.032 -11.780 -4.170 1.00 72.38 101 GLU A O 1
ATOM 776 N N . PRO A 1 102 ? 11.401 -13.708 -5.141 1.00 64.69 102 PRO A N 1
ATOM 777 C CA . PRO A 1 102 ? 11.235 -14.400 -3.875 1.00 64.69 102 PRO A CA 1
ATOM 778 C C . PRO A 1 102 ? 12.592 -14.586 -3.215 1.00 64.69 102 PRO A C 1
ATOM 780 O O . PRO A 1 102 ? 13.575 -14.929 -3.870 1.00 64.69 102 PRO A O 1
ATOM 783 N N . LEU A 1 103 ? 12.632 -14.403 -1.898 1.00 63.25 103 LEU A N 1
ATOM 784 C CA . LEU A 1 103 ? 13.701 -15.019 -1.131 1.00 63.25 103 LEU A CA 1
ATOM 785 C C . LEU A 1 103 ? 13.523 -16.546 -1.206 1.00 63.25 103 LEU A C 1
ATOM 787 O O . LEU A 1 103 ? 12.379 -17.009 -1.259 1.00 63.25 103 LEU A O 1
ATOM 791 N N . PRO A 1 104 ? 14.616 -17.329 -1.208 1.00 60.62 104 PRO A N 1
ATOM 792 C CA . PRO A 1 104 ? 14.535 -18.786 -1.211 1.00 60.62 104 PRO A CA 1
ATOM 793 C C . PRO A 1 104 ? 13.584 -19.296 -0.120 1.00 60.62 104 PRO A C 1
ATOM 795 O O . PRO A 1 104 ? 13.589 -18.770 0.992 1.00 60.62 104 PRO A O 1
ATOM 798 N N . ASP A 1 105 ? 12.796 -20.340 -0.395 1.00 54.31 105 ASP A N 1
ATOM 799 C CA . ASP A 1 105 ? 11.773 -20.850 0.540 1.00 54.31 105 ASP A CA 1
ATOM 800 C C . ASP A 1 105 ? 12.342 -21.276 1.906 1.00 54.31 105 ASP A C 1
ATOM 802 O O . ASP A 1 105 ? 11.662 -21.191 2.935 1.00 54.31 105 ASP A O 1
ATOM 806 N N . VAL A 1 106 ? 13.615 -21.681 1.928 1.00 52.38 106 VAL A N 1
ATOM 807 C CA . VAL A 1 106 ? 14.382 -22.019 3.138 1.00 52.38 106 VAL A CA 1
ATOM 808 C C . VAL A 1 106 ? 14.651 -20.812 4.038 1.00 52.38 106 VAL A C 1
ATOM 810 O O . VAL A 1 106 ? 14.915 -20.977 5.226 1.00 52.38 106 VAL A O 1
ATOM 813 N N . ALA A 1 107 ? 14.540 -19.594 3.509 1.00 56.59 107 ALA A N 1
ATOM 814 C CA . ALA A 1 107 ? 14.894 -18.378 4.219 1.00 56.59 107 ALA A CA 1
ATOM 815 C C . ALA A 1 107 ? 13.841 -17.930 5.242 1.00 56.59 107 ALA A C 1
ATOM 817 O O . ALA A 1 107 ? 14.076 -16.919 5.879 1.00 56.59 107 ALA A O 1
ATOM 818 N N . MET A 1 108 ? 12.714 -18.624 5.463 1.00 63.88 108 MET A N 1
ATOM 819 C CA . MET A 1 108 ? 11.669 -18.207 6.437 1.00 63.88 108 MET A CA 1
ATOM 820 C C . MET A 1 108 ? 10.883 -16.939 6.034 1.00 63.88 108 MET A C 1
ATOM 822 O O . MET A 1 108 ? 10.144 -16.364 6.838 1.00 63.88 108 MET A O 1
ATOM 826 N N . HIS A 1 109 ? 11.023 -16.513 4.776 1.00 65.25 109 HIS A N 1
ATOM 827 C CA . HIS A 1 109 ? 10.476 -15.267 4.229 1.00 65.25 109 HIS A CA 1
ATOM 828 C C . HIS A 1 109 ? 9.353 -15.508 3.209 1.00 65.25 109 HIS A C 1
ATOM 830 O O . HIS A 1 109 ? 9.136 -14.679 2.333 1.00 65.25 109 HIS A O 1
ATOM 836 N N . ALA A 1 110 ? 8.630 -16.630 3.296 1.00 68.81 110 ALA A N 1
ATOM 837 C CA . ALA A 1 110 ? 7.449 -16.809 2.459 1.00 68.81 110 ALA A CA 1
ATOM 838 C C . ALA A 1 110 ? 6.391 -15.762 2.859 1.00 68.81 110 ALA A C 1
ATOM 840 O O . ALA A 1 110 ? 5.967 -15.762 4.024 1.00 68.81 110 ALA A O 1
ATOM 841 N N . PRO A 1 111 ? 5.983 -14.856 1.952 1.00 70.38 111 PRO A N 1
ATOM 842 C CA . PRO A 1 111 ? 4.944 -13.895 2.255 1.00 70.38 111 PRO A CA 1
ATOM 843 C C . PRO A 1 111 ? 3.618 -14.593 2.534 1.00 70.38 111 PRO A C 1
ATOM 845 O O . PRO A 1 111 ? 3.306 -15.662 2.015 1.00 70.38 111 PRO A O 1
ATOM 848 N N . CYS A 1 112 ? 2.822 -13.950 3.369 1.00 78.00 112 CYS A N 1
ATOM 849 C CA . CYS A 1 112 ? 1.486 -14.373 3.709 1.00 78.00 112 CYS A CA 1
ATOM 850 C C . CYS A 1 112 ? 0.482 -13.775 2.727 1.00 78.00 112 CYS A C 1
ATOM 852 O O . CYS A 1 112 ? 0.583 -12.602 2.359 1.00 78.00 112 CYS A O 1
ATOM 854 N N . PHE A 1 113 ? -0.552 -14.544 2.405 1.00 83.81 113 PHE A N 1
ATOM 855 C CA . PHE A 1 113 ? -1.722 -14.057 1.682 1.00 83.81 113 PHE A CA 1
ATOM 856 C C . PHE A 1 113 ? -2.884 -13.896 2.656 1.00 83.81 113 PHE A C 1
ATOM 858 O O . PHE A 1 113 ? -3.481 -14.902 3.049 1.00 83.81 113 PHE A O 1
ATOM 865 N N . PRO A 1 114 ? -3.209 -12.665 3.081 1.00 87.56 114 PRO A N 1
ATOM 866 C CA . PRO A 1 114 ? -4.255 -12.470 4.064 1.00 87.56 114 PRO A CA 1
ATOM 867 C C . PRO A 1 114 ? -5.633 -12.790 3.495 1.00 87.56 114 PRO A C 1
ATOM 869 O O . PRO A 1 114 ? -5.882 -12.743 2.286 1.00 87.56 114 PRO A O 1
ATOM 872 N N . ILE A 1 115 ? -6.541 -13.102 4.408 1.00 90.12 115 ILE A N 1
ATOM 873 C CA . ILE A 1 115 ? -7.962 -13.293 4.150 1.00 90.12 115 ILE A CA 1
ATOM 874 C C . ILE A 1 115 ? -8.645 -12.000 4.550 1.00 90.12 115 ILE A C 1
ATOM 876 O O . ILE A 1 115 ? -8.596 -11.632 5.717 1.00 90.12 115 ILE A O 1
ATOM 880 N N . TYR A 1 116 ? -9.275 -11.312 3.609 1.00 93.44 116 TYR A N 1
ATOM 881 C CA . TYR A 1 116 ? -9.913 -10.028 3.883 1.00 93.44 116 TYR A CA 1
ATOM 882 C C . TYR A 1 116 ? -11.429 -10.180 4.088 1.00 93.44 116 TYR A C 1
ATOM 884 O O . TYR A 1 116 ? -12.030 -11.103 3.526 1.00 93.44 116 TYR A O 1
ATOM 89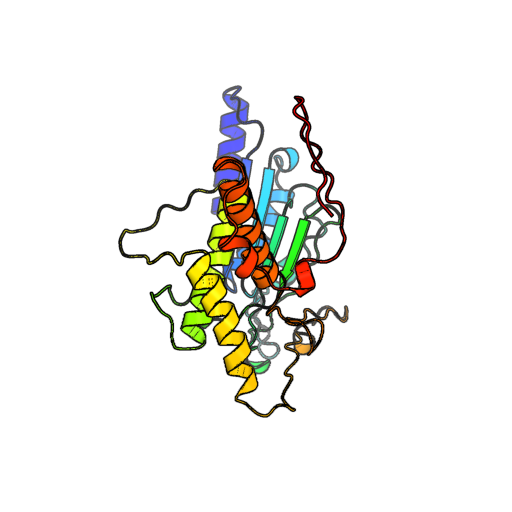2 N N . PRO A 1 117 ? -12.071 -9.286 4.863 1.00 94.44 117 PRO A N 1
ATOM 893 C CA . PRO A 1 117 ? -13.520 -9.107 4.836 1.00 94.44 117 PRO A CA 1
ATOM 894 C C . PRO A 1 117 ? -14.023 -8.793 3.420 1.00 94.44 117 PRO A C 1
ATOM 896 O O . PRO A 1 117 ? -13.325 -8.174 2.618 1.00 94.44 117 PRO A O 1
ATOM 899 N N . ARG A 1 118 ? -15.266 -9.181 3.111 1.00 92.19 118 ARG A N 1
ATOM 900 C CA . ARG A 1 118 ? -15.853 -9.014 1.764 1.00 92.19 118 ARG A CA 1
ATOM 901 C C . ARG A 1 118 ? -15.975 -7.557 1.312 1.00 92.19 118 ARG A C 1
ATOM 903 O O . ARG A 1 118 ? -15.989 -7.292 0.119 1.00 92.19 118 ARG A O 1
ATOM 910 N N . ASN A 1 119 ? -16.104 -6.632 2.253 1.00 92.50 119 ASN A N 1
ATOM 911 C CA . ASN A 1 119 ? -16.298 -5.205 2.006 1.00 92.50 119 ASN A CA 1
ATOM 912 C C . ASN A 1 119 ? -14.994 -4.394 2.007 1.00 92.50 119 ASN A C 1
ATOM 914 O O . ASN A 1 119 ? -15.038 -3.172 1.870 1.00 92.50 119 ASN A O 1
ATOM 918 N N . THR A 1 120 ? -13.840 -5.043 2.164 1.00 96.25 120 THR A N 1
ATOM 919 C CA . THR A 1 120 ? -12.546 -4.371 2.072 1.00 96.25 120 THR A CA 1
ATOM 920 C C . THR A 1 120 ? -12.182 -4.130 0.609 1.00 96.25 120 THR A C 1
ATOM 922 O O . THR A 1 120 ? -12.193 -5.051 -0.204 1.00 96.25 120 THR A O 1
ATOM 925 N N . PHE A 1 121 ? -11.780 -2.903 0.272 1.00 95.81 121 PHE A N 1
ATOM 926 C CA . PHE A 1 121 ? -11.139 -2.627 -1.011 1.00 95.81 121 PHE A CA 1
ATOM 927 C C . PHE A 1 121 ? -9.716 -3.190 -0.996 1.00 95.81 121 PHE A C 1
ATOM 929 O O . PHE A 1 121 ? -8.845 -2.668 -0.297 1.00 95.81 121 PHE A O 1
ATOM 936 N N . VAL A 1 122 ? -9.478 -4.259 -1.749 1.00 93.94 122 VAL A N 1
ATOM 937 C CA . VAL A 1 122 ? -8.187 -4.951 -1.777 1.00 93.94 122 VAL A CA 1
ATOM 938 C C . VAL A 1 122 ? -7.526 -4.763 -3.135 1.00 93.94 122 VAL A C 1
ATOM 940 O O . VAL A 1 122 ? -8.107 -5.054 -4.178 1.00 93.94 122 VAL A O 1
ATOM 943 N N . GLU A 1 123 ? -6.279 -4.315 -3.108 1.00 92.44 123 GLU A N 1
ATOM 944 C CA . GLU A 1 123 ? -5.378 -4.320 -4.250 1.00 92.44 123 GLU A CA 1
ATOM 945 C C . GLU A 1 123 ? -4.139 -5.133 -3.885 1.00 92.44 123 GLU A C 1
ATOM 947 O O . GLU A 1 123 ? -3.456 -4.825 -2.910 1.00 92.44 123 GLU A O 1
ATOM 952 N N . GLU A 1 124 ? -3.838 -6.164 -4.666 1.00 89.06 124 GLU A N 1
ATOM 953 C CA . GLU A 1 124 ? -2.631 -6.964 -4.490 1.00 89.06 124 GLU A CA 1
ATOM 954 C C . GLU A 1 124 ? -1.822 -6.976 -5.776 1.00 89.06 124 GLU A C 1
ATOM 956 O O . GLU A 1 124 ? -2.371 -7.153 -6.865 1.00 89.06 124 GLU A O 1
ATOM 961 N N . GLU A 1 125 ? -0.512 -6.782 -5.660 1.00 85.94 125 GLU A N 1
ATOM 962 C CA . GLU A 1 125 ? 0.338 -6.612 -6.830 1.00 85.94 125 GLU A CA 1
ATOM 963 C C . GLU A 1 125 ? 1.768 -7.110 -6.595 1.00 85.94 125 GLU A C 1
ATOM 965 O O . GLU A 1 125 ? 2.329 -7.010 -5.502 1.00 85.94 125 GLU A O 1
ATOM 970 N N . VAL A 1 126 ? 2.387 -7.618 -7.661 1.00 83.94 126 VAL A N 1
ATOM 971 C CA . VAL A 1 126 ? 3.826 -7.906 -7.711 1.00 83.94 126 VAL A CA 1
ATOM 972 C C . VAL A 1 126 ? 4.569 -6.628 -8.123 1.00 83.94 126 VAL A C 1
ATOM 974 O O . VAL A 1 126 ? 4.272 -6.026 -9.161 1.00 83.94 126 VAL A O 1
ATOM 977 N N . THR A 1 127 ? 5.548 -6.215 -7.319 1.00 85.69 127 THR A N 1
ATOM 978 C CA . THR A 1 127 ? 6.374 -5.017 -7.562 1.00 85.69 127 THR A CA 1
ATOM 979 C C . THR A 1 127 ? 7.779 -5.413 -8.030 1.00 85.69 127 THR A C 1
ATOM 981 O O . THR A 1 127 ? 8.068 -6.586 -8.207 1.00 85.69 127 THR A O 1
ATOM 984 N N . LEU A 1 128 ? 8.669 -4.470 -8.328 1.00 83.50 128 LEU A N 1
ATOM 985 C CA . LEU A 1 128 ? 10.058 -4.812 -8.655 1.00 83.50 128 LEU A CA 1
ATOM 986 C C . LEU A 1 128 ? 10.890 -5.078 -7.391 1.00 83.50 128 LEU A C 1
ATOM 988 O O . LEU A 1 128 ? 10.527 -4.666 -6.293 1.00 83.50 128 LEU A O 1
ATOM 992 N N . GLY A 1 129 ? 12.041 -5.727 -7.581 1.00 81.06 129 GLY A N 1
ATOM 993 C CA . GLY A 1 129 ? 13.050 -5.955 -6.550 1.00 81.06 129 GLY A CA 1
ATOM 994 C C . GLY A 1 129 ? 12.831 -7.197 -5.691 1.00 81.06 129 GLY A C 1
ATOM 995 O O . GLY A 1 129 ? 12.043 -8.091 -6.016 1.00 81.06 129 GLY A O 1
ATOM 996 N N . CYS A 1 130 ? 13.558 -7.220 -4.579 1.00 78.25 130 CYS A N 1
ATOM 997 C CA . CYS A 1 130 ? 13.529 -8.249 -3.547 1.00 78.25 130 CYS A CA 1
ATOM 998 C C . CYS A 1 130 ? 13.025 -7.671 -2.211 1.00 78.25 130 CYS A C 1
ATOM 1000 O O . CYS A 1 130 ? 12.800 -6.463 -2.093 1.00 78.25 130 CYS A O 1
ATOM 1002 N N . HIS A 1 131 ? 12.884 -8.533 -1.200 1.00 78.94 131 HIS A N 1
ATOM 1003 C CA . HIS A 1 131 ? 12.381 -8.200 0.141 1.00 78.94 131 HIS A CA 1
ATOM 1004 C C . HIS A 1 131 ? 12.972 -6.909 0.738 1.00 78.94 131 HIS A C 1
ATOM 1006 O O . HIS A 1 131 ? 12.237 -6.054 1.225 1.00 78.94 131 HIS A O 1
ATOM 1012 N N . GLN A 1 132 ? 14.302 -6.761 0.696 1.00 75.00 132 GLN A N 1
ATOM 1013 C CA . GLN A 1 132 ? 15.013 -5.615 1.281 1.00 75.00 132 GLN A CA 1
ATOM 1014 C C . GLN A 1 132 ? 15.277 -4.505 0.257 1.00 75.00 132 GLN A C 1
ATOM 1016 O O . GLN A 1 132 ? 15.177 -3.323 0.578 1.00 75.00 132 GLN A O 1
ATOM 1021 N N . GLY A 1 133 ? 15.597 -4.875 -0.986 1.00 71.19 133 GLY A N 1
ATOM 1022 C CA . GLY A 1 133 ? 16.002 -3.925 -2.021 1.00 71.19 133 GLY A CA 1
ATOM 1023 C C . GLY A 1 133 ? 14.884 -2.984 -2.459 1.00 71.19 133 GLY A C 1
ATOM 1024 O O . GLY A 1 133 ? 15.157 -1.864 -2.876 1.00 71.19 133 GLY A O 1
ATOM 1025 N N . ALA A 1 134 ? 13.624 -3.399 -2.330 1.00 71.81 134 ALA A N 1
ATOM 1026 C CA . ALA A 1 134 ? 12.497 -2.606 -2.796 1.00 71.81 134 ALA A CA 1
ATOM 1027 C C . ALA A 1 134 ? 12.136 -1.422 -1.879 1.00 71.81 134 ALA A C 1
ATOM 1029 O O . ALA A 1 134 ? 11.274 -0.640 -2.241 1.00 71.81 134 ALA A O 1
ATOM 1030 N N . VAL A 1 135 ? 12.787 -1.239 -0.727 1.00 80.50 135 VAL A N 1
ATOM 1031 C CA . VAL A 1 135 ? 12.579 -0.068 0.155 1.00 80.50 135 VAL A CA 1
ATOM 1032 C C . VAL A 1 135 ? 13.898 0.503 0.691 1.00 80.50 135 VAL A C 1
ATOM 1034 O O . VAL A 1 135 ? 13.928 1.143 1.737 1.00 80.50 135 VAL A O 1
ATOM 1037 N N . PHE A 1 136 ? 15.005 0.258 -0.016 1.00 79.50 136 PHE A N 1
ATOM 1038 C CA . PHE A 1 136 ? 16.358 0.597 0.442 1.00 79.50 136 PHE A CA 1
ATOM 1039 C C . PHE A 1 136 ? 16.645 2.111 0.475 1.00 79.50 136 PHE A C 1
ATOM 1041 O O . PHE A 1 136 ? 17.488 2.564 1.241 1.00 79.50 136 PHE A O 1
ATOM 1048 N N . GLY A 1 137 ? 15.946 2.899 -0.345 1.00 83.38 137 GLY A N 1
ATOM 1049 C CA . GLY A 1 137 ? 16.131 4.349 -0.461 1.00 83.38 137 GLY A CA 1
ATOM 1050 C C . GLY A 1 137 ? 15.885 4.865 -1.878 1.00 83.38 137 GLY A C 1
ATOM 1051 O O . GLY A 1 137 ? 16.029 4.130 -2.858 1.00 83.38 137 GLY A O 1
ATOM 1052 N N . THR A 1 138 ? 15.464 6.115 -2.005 1.00 88.38 138 THR A N 1
ATOM 1053 C CA . THR A 1 138 ? 15.196 6.757 -3.295 1.00 88.38 138 THR A CA 1
ATOM 1054 C C . THR A 1 138 ? 16.400 7.567 -3.753 1.00 88.38 138 THR A C 1
ATOM 1056 O O . THR A 1 138 ? 16.987 8.314 -2.978 1.00 88.38 138 THR A O 1
ATOM 1059 N N . ILE A 1 139 ? 16.760 7.434 -5.031 1.00 90.56 139 ILE A N 1
ATOM 1060 C CA . ILE A 1 139 ? 17.859 8.188 -5.643 1.00 90.56 139 ILE A CA 1
ATOM 1061 C C . ILE A 1 139 ? 17.440 8.735 -7.013 1.00 90.56 139 ILE A C 1
ATOM 1063 O O . ILE A 1 139 ? 16.626 8.095 -7.694 1.00 90.56 139 ILE A O 1
ATOM 1067 N N . PRO A 1 140 ? 17.993 9.882 -7.445 1.00 90.06 140 PRO A N 1
ATOM 1068 C CA . PRO A 1 140 ? 17.794 10.370 -8.801 1.00 90.06 140 PRO A CA 1
ATOM 1069 C C . PRO A 1 140 ? 18.453 9.426 -9.809 1.00 90.06 140 PRO A C 1
ATOM 1071 O O . PRO A 1 140 ? 19.531 8.889 -9.567 1.00 90.06 140 PRO A O 1
ATOM 1074 N N . ASN A 1 141 ? 17.811 9.249 -10.966 1.00 87.88 141 ASN A N 1
ATOM 1075 C CA . ASN A 1 141 ? 18.329 8.451 -12.085 1.00 87.88 141 ASN A CA 1
ATOM 1076 C C . ASN A 1 141 ? 18.812 7.038 -11.687 1.00 87.88 141 ASN A C 1
ATOM 1078 O O . ASN A 1 141 ? 19.957 6.690 -11.984 1.00 87.88 141 ASN A O 1
ATOM 1082 N N . PRO A 1 142 ? 17.962 6.195 -11.067 1.00 90.19 142 PRO A N 1
ATOM 1083 C CA . PRO A 1 142 ? 18.385 4.882 -10.582 1.00 90.19 142 PRO A CA 1
ATOM 1084 C C . PRO A 1 142 ? 18.860 4.010 -11.747 1.00 90.19 142 PRO A C 1
ATOM 1086 O O . PRO A 1 142 ? 18.163 3.938 -12.763 1.00 90.19 142 PRO A O 1
ATOM 1089 N N . GLN A 1 143 ? 20.019 3.364 -11.621 1.00 85.94 143 GLN A N 1
ATOM 1090 C CA . GLN A 1 143 ? 20.630 2.555 -12.687 1.00 85.94 143 GLN A CA 1
ATOM 1091 C C . GLN A 1 143 ? 20.561 1.061 -12.390 1.00 85.94 143 GLN A C 1
ATOM 1093 O O . GLN A 1 143 ? 20.494 0.254 -13.312 1.00 85.94 143 GLN A O 1
ATOM 1098 N N . LYS A 1 144 ? 20.553 0.675 -11.112 1.00 86.44 144 LYS A N 1
ATOM 1099 C CA . LYS A 1 144 ? 20.538 -0.729 -10.698 1.00 86.44 144 LYS A CA 1
ATOM 1100 C C . LYS A 1 144 ? 19.108 -1.220 -10.431 1.00 86.44 144 LYS A C 1
ATOM 1102 O O . LYS A 1 144 ? 18.238 -0.422 -10.071 1.00 86.44 144 LYS A O 1
ATOM 1107 N N . PRO A 1 145 ? 18.838 -2.536 -10.537 1.00 82.50 145 PRO A N 1
ATOM 1108 C CA . PRO A 1 145 ? 17.493 -3.084 -10.350 1.00 82.50 145 PRO A CA 1
ATOM 1109 C C . PRO A 1 145 ? 16.871 -2.770 -8.988 1.00 82.50 145 PRO A C 1
ATOM 1111 O O . PRO A 1 145 ? 15.693 -2.423 -8.921 1.00 82.50 145 PRO A O 1
ATOM 1114 N N . TYR A 1 146 ? 17.657 -2.838 -7.910 1.00 84.00 146 TYR A N 1
ATOM 1115 C CA . TYR A 1 146 ? 17.164 -2.533 -6.565 1.00 84.00 146 TYR A CA 1
ATOM 1116 C C . TYR A 1 146 ? 16.840 -1.039 -6.391 1.00 84.00 146 TYR A C 1
ATOM 1118 O O . TYR A 1 146 ? 15.859 -0.697 -5.741 1.00 84.00 146 TYR A O 1
ATOM 1126 N N . GLU A 1 147 ? 17.596 -0.144 -7.031 1.00 89.62 147 GLU A N 1
ATOM 1127 C CA . GLU A 1 147 ? 17.342 1.303 -6.997 1.00 89.62 147 GLU A CA 1
ATOM 1128 C C . GLU A 1 147 ? 16.035 1.632 -7.732 1.00 89.62 147 GLU A C 1
ATOM 1130 O O . GLU A 1 147 ? 15.197 2.383 -7.234 1.00 89.62 147 GLU A O 1
ATOM 1135 N N . MET A 1 148 ? 15.822 1.007 -8.896 1.00 89.44 148 MET A N 1
ATOM 1136 C CA . MET A 1 148 ? 14.570 1.114 -9.650 1.00 89.44 148 MET A CA 1
ATOM 1137 C C . MET A 1 148 ? 13.376 0.599 -8.838 1.00 89.44 148 MET A C 1
ATOM 1139 O O . MET A 1 148 ? 12.339 1.258 -8.773 1.00 89.44 148 MET A O 1
ATOM 1143 N N . ALA A 1 149 ? 13.526 -0.559 -8.192 1.00 89.19 149 ALA A N 1
ATOM 1144 C CA . ALA A 1 149 ? 12.504 -1.136 -7.326 1.00 89.19 149 ALA A CA 1
ATOM 1145 C C . ALA A 1 149 ? 12.145 -0.228 -6.145 1.00 89.19 149 ALA A C 1
ATOM 1147 O O . ALA A 1 149 ? 10.965 -0.053 -5.833 1.00 89.19 149 ALA A O 1
ATOM 1148 N N . SER A 1 150 ? 13.158 0.372 -5.525 1.00 91.12 150 SER A N 1
ATOM 1149 C CA . SER A 1 150 ? 12.992 1.290 -4.407 1.00 91.12 150 SER A CA 1
ATOM 1150 C C . SER A 1 150 ? 12.255 2.570 -4.808 1.00 91.12 150 SER A C 1
ATOM 1152 O O . SER A 1 150 ? 11.307 2.975 -4.137 1.00 91.12 150 SER A O 1
ATOM 1154 N N . VAL A 1 151 ? 12.589 3.151 -5.967 1.00 92.62 151 VAL A N 1
ATOM 1155 C CA . VAL A 1 151 ? 11.880 4.319 -6.518 1.00 92.62 151 VAL A CA 1
ATOM 1156 C C . VAL A 1 151 ? 10.394 4.036 -6.762 1.00 92.62 151 VAL A C 1
ATOM 1158 O O . VAL A 1 151 ? 9.545 4.833 -6.359 1.00 92.62 151 VAL A O 1
ATOM 1161 N N . LEU A 1 152 ? 10.056 2.892 -7.365 1.00 91.69 152 LEU A N 1
ATOM 1162 C CA . LEU A 1 152 ? 8.653 2.532 -7.607 1.00 91.69 152 LEU A CA 1
ATOM 1163 C C . LEU A 1 152 ? 7.889 2.234 -6.314 1.00 91.69 152 LEU A C 1
ATOM 1165 O O . LEU A 1 152 ? 6.731 2.622 -6.169 1.00 91.69 152 LEU A O 1
ATOM 1169 N N . SER A 1 153 ? 8.524 1.565 -5.356 1.00 91.75 153 SER A N 1
ATOM 1170 C CA . SER A 1 153 ? 7.891 1.241 -4.076 1.00 91.75 153 SER A CA 1
ATOM 1171 C C . SER A 1 153 ? 7.664 2.483 -3.224 1.00 91.75 153 SER A C 1
ATOM 1173 O O . SER A 1 153 ? 6.597 2.627 -2.631 1.00 91.75 153 SER A O 1
ATOM 1175 N N . PHE A 1 154 ? 8.612 3.424 -3.222 1.00 92.19 154 PHE A N 1
ATOM 1176 C CA . PHE A 1 154 ? 8.412 4.728 -2.601 1.00 92.19 154 PHE A CA 1
ATOM 1177 C C . PHE A 1 154 ? 7.214 5.448 -3.213 1.00 92.19 154 PHE A C 1
ATOM 1179 O O . PHE A 1 154 ? 6.336 5.910 -2.485 1.00 92.19 154 PHE A O 1
ATOM 1186 N N . ARG A 1 155 ? 7.135 5.492 -4.551 1.00 92.56 155 ARG A N 1
ATOM 1187 C CA . ARG A 1 155 ? 6.000 6.106 -5.243 1.00 92.56 155 ARG A CA 1
ATOM 1188 C C . ARG A 1 155 ? 4.681 5.465 -4.825 1.00 92.56 155 ARG A C 1
ATOM 1190 O O . ARG A 1 155 ? 3.729 6.178 -4.528 1.00 92.56 155 ARG A O 1
ATOM 1197 N N . ARG A 1 156 ? 4.649 4.135 -4.724 1.00 92.81 156 ARG A N 1
ATOM 1198 C CA . ARG A 1 156 ? 3.484 3.384 -4.247 1.00 92.81 156 ARG A CA 1
ATOM 1199 C C . ARG A 1 156 ? 3.071 3.726 -2.825 1.00 92.81 156 ARG A C 1
ATOM 1201 O O . ARG A 1 156 ? 1.878 3.882 -2.572 1.00 92.81 156 ARG A O 1
ATOM 1208 N N . ILE A 1 157 ? 4.034 3.835 -1.914 1.00 92.19 157 ILE A N 1
ATOM 1209 C CA . ILE A 1 157 ? 3.783 4.226 -0.525 1.00 92.19 157 ILE A CA 1
ATOM 1210 C C . ILE A 1 157 ? 3.222 5.646 -0.480 1.00 92.19 157 ILE A C 1
ATOM 1212 O O . ILE A 1 157 ? 2.206 5.872 0.175 1.00 92.19 157 ILE A O 1
ATOM 1216 N N . LYS A 1 158 ? 3.829 6.577 -1.222 1.00 92.31 158 LYS A N 1
ATOM 1217 C CA . LYS A 1 158 ? 3.371 7.964 -1.293 1.00 92.31 158 LYS A CA 1
ATOM 1218 C C . LYS A 1 158 ? 1.953 8.065 -1.856 1.00 92.31 158 LYS A C 1
ATOM 1220 O O . LYS A 1 158 ? 1.092 8.628 -1.196 1.00 92.31 158 LYS A O 1
ATOM 1225 N N . ASP A 1 159 ? 1.689 7.475 -3.023 1.00 92.06 159 ASP A N 1
ATOM 1226 C CA . ASP A 1 159 ? 0.365 7.517 -3.661 1.00 92.06 159 ASP A CA 1
ATOM 1227 C C . ASP A 1 159 ? -0.714 6.890 -2.755 1.00 92.06 159 ASP A C 1
ATOM 1229 O O . ASP A 1 159 ? -1.844 7.376 -2.685 1.00 92.06 159 ASP A O 1
ATOM 1233 N N . PHE A 1 160 ? -0.374 5.817 -2.028 1.00 94.75 160 PHE A N 1
ATOM 1234 C CA . PHE A 1 160 ? -1.270 5.225 -1.038 1.00 94.75 160 PHE A CA 1
ATOM 1235 C C . PHE A 1 160 ? -1.580 6.204 0.097 1.00 94.75 160 PHE A C 1
ATOM 1237 O O . PHE A 1 160 ? -2.752 6.419 0.392 1.00 94.75 160 PHE A O 1
ATOM 1244 N N . LEU A 1 161 ? -0.567 6.816 0.705 1.00 94.75 161 LEU A N 1
ATOM 1245 C CA . LEU A 1 161 ? -0.750 7.747 1.820 1.00 94.75 161 LEU A CA 1
ATOM 1246 C C . LEU A 1 161 ? -1.492 9.019 1.400 1.00 94.75 161 LEU A C 1
ATOM 1248 O O . LEU A 1 161 ? -2.449 9.398 2.073 1.00 94.75 161 LEU A O 1
ATOM 1252 N N . ASP A 1 162 ? -1.154 9.591 0.242 1.00 92.69 162 ASP A N 1
ATOM 1253 C CA . ASP A 1 162 ? -1.872 10.725 -0.347 1.00 92.69 162 ASP A CA 1
ATOM 1254 C C . ASP A 1 162 ? -3.368 10.389 -0.516 1.00 92.69 162 ASP A C 1
ATOM 1256 O O . ASP A 1 162 ? -4.236 11.169 -0.134 1.00 92.69 162 ASP A O 1
ATOM 1260 N N . SER A 1 163 ? -3.697 9.190 -1.020 1.00 93.12 163 SER A N 1
ATOM 1261 C CA . SER A 1 163 ? -5.095 8.749 -1.192 1.00 93.12 163 SER A CA 1
ATOM 1262 C C . SER A 1 163 ? -5.850 8.474 0.119 1.00 93.12 163 SER A C 1
ATOM 1264 O O . SER A 1 163 ? -7.073 8.327 0.116 1.00 93.12 163 SER A O 1
ATOM 1266 N N . GLU A 1 164 ? -5.134 8.402 1.240 1.00 94.75 164 GLU A N 1
ATOM 1267 C CA . GLU A 1 164 ? -5.689 8.318 2.593 1.00 94.75 164 GLU A CA 1
ATOM 1268 C C . GLU A 1 164 ? -5.669 9.683 3.309 1.00 94.75 164 GLU A C 1
ATOM 1270 O O . GLU A 1 164 ? -5.979 9.752 4.495 1.00 94.75 164 GLU A O 1
ATOM 1275 N N . ASN A 1 165 ? -5.333 10.768 2.597 1.00 93.94 165 ASN A N 1
ATOM 1276 C CA . ASN A 1 165 ? -5.135 12.117 3.138 1.00 93.94 165 ASN A CA 1
ATOM 1277 C C . ASN A 1 165 ? -4.078 12.172 4.255 1.00 93.94 165 ASN A C 1
ATOM 1279 O O . ASN A 1 165 ? -4.195 12.956 5.197 1.00 93.94 165 ASN A O 1
ATOM 1283 N N . VAL A 1 166 ? -3.051 11.324 4.163 1.00 92.62 166 VAL A N 1
ATOM 1284 C CA . VAL A 1 166 ? -1.900 11.344 5.067 1.00 92.62 166 VAL A CA 1
ATOM 1285 C C . VAL A 1 166 ? -0.762 12.082 4.382 1.00 92.62 166 VAL A C 1
ATOM 1287 O O . VAL A 1 166 ? -0.095 11.541 3.501 1.00 92.62 166 VAL A O 1
ATOM 1290 N N . GLU A 1 167 ? -0.538 13.323 4.801 1.00 88.31 167 GLU A N 1
ATOM 1291 C CA . GLU A 1 167 ? 0.577 14.128 4.314 1.00 88.31 167 GLU A CA 1
ATOM 1292 C C . GLU A 1 167 ? 1.896 13.631 4.917 1.00 88.31 167 GLU A C 1
ATOM 1294 O O . GLU A 1 167 ? 2.078 13.598 6.136 1.00 88.31 167 GLU A O 1
ATOM 1299 N N . LEU A 1 168 ? 2.827 13.229 4.051 1.00 84.44 168 LEU A N 1
ATOM 1300 C CA . LEU A 1 168 ? 4.182 12.888 4.460 1.00 84.44 168 LEU A CA 1
ATOM 1301 C C . LEU A 1 168 ? 5.057 14.139 4.489 1.00 84.44 168 LEU A C 1
ATOM 1303 O O . LEU A 1 168 ? 5.264 14.790 3.467 1.00 84.44 168 LEU A O 1
ATOM 1307 N N . GLN A 1 169 ? 5.635 14.410 5.655 1.00 86.69 169 GLN A N 1
ATOM 1308 C CA . GLN A 1 169 ? 6.720 15.371 5.796 1.00 86.69 169 GLN A CA 1
ATOM 1309 C C . GLN A 1 169 ? 8.043 14.646 5.573 1.00 86.69 169 GLN A C 1
ATOM 1311 O O . GLN A 1 169 ? 8.392 13.719 6.306 1.00 86.69 169 GLN A O 1
ATOM 1316 N N . PHE A 1 170 ? 8.763 15.051 4.535 1.00 83.12 170 PHE A N 1
ATOM 1317 C CA . PHE A 1 170 ? 10.053 14.472 4.189 1.00 83.12 170 PHE A CA 1
ATOM 1318 C C . PHE A 1 170 ? 11.180 15.370 4.678 1.00 83.12 170 PHE A C 1
ATOM 1320 O O . PHE A 1 170 ? 11.090 16.595 4.580 1.00 83.12 170 PHE A O 1
ATOM 1327 N N . SER A 1 171 ? 12.268 14.759 5.146 1.00 86.44 171 SER A N 1
ATOM 1328 C CA . SER A 1 171 ? 13.519 15.490 5.327 1.00 86.44 171 SER A CA 1
ATOM 1329 C C . SER A 1 171 ? 13.977 16.065 3.979 1.00 86.44 171 SER A C 1
ATOM 1331 O O . SER A 1 171 ? 13.779 15.399 2.956 1.00 86.44 171 SER A O 1
ATOM 1333 N N . PRO A 1 172 ? 14.621 17.247 3.954 1.00 84.88 172 PRO A N 1
ATOM 1334 C CA . PRO A 1 172 ? 15.086 17.878 2.715 1.00 84.88 172 PRO A CA 1
ATOM 1335 C C . PRO A 1 172 ? 15.958 16.970 1.835 1.00 84.88 172 PRO A C 1
ATOM 1337 O O . PRO A 1 172 ? 15.898 17.056 0.612 1.00 84.88 172 PRO A O 1
ATOM 1340 N N . ASP A 1 173 ? 16.710 16.059 2.455 1.00 87.00 173 ASP A N 1
ATOM 1341 C CA . ASP A 1 173 ? 17.650 15.163 1.772 1.00 87.00 173 ASP A CA 1
ATOM 1342 C C . ASP A 1 173 ? 16.987 13.918 1.156 1.00 87.00 173 ASP A C 1
ATOM 1344 O O . ASP A 1 173 ? 17.635 13.139 0.454 1.00 87.00 173 ASP A O 1
ATOM 1348 N N . VAL A 1 174 ? 15.692 13.694 1.408 1.00 86.62 174 VAL A N 1
ATOM 1349 C CA . VAL A 1 174 ? 14.966 12.552 0.845 1.00 86.62 174 VAL A CA 1
ATOM 1350 C C . VAL A 1 174 ? 14.497 12.904 -0.559 1.00 86.62 174 VAL A C 1
ATOM 1352 O O . VAL A 1 174 ? 13.536 13.650 -0.755 1.00 86.62 174 VAL A O 1
ATOM 1355 N N . TYR A 1 175 ? 15.150 12.313 -1.556 1.00 90.62 175 TYR A N 1
ATOM 1356 C CA . TYR A 1 175 ? 14.753 12.475 -2.947 1.00 90.62 175 TYR A CA 1
ATOM 1357 C C . TYR A 1 175 ? 13.366 11.870 -3.206 1.00 90.62 175 TYR A C 1
ATOM 1359 O O . TYR A 1 175 ? 13.099 10.709 -2.888 1.00 90.62 175 TYR A O 1
ATOM 1367 N N . GLN A 1 176 ? 12.485 12.645 -3.834 1.00 91.31 176 GLN A N 1
ATOM 1368 C CA . GLN A 1 176 ? 11.127 12.223 -4.165 1.00 91.31 176 GLN A CA 1
ATOM 1369 C C . GLN A 1 176 ? 10.983 12.070 -5.684 1.00 91.31 176 GLN A C 1
ATOM 1371 O O . GLN A 1 176 ? 10.962 13.076 -6.394 1.00 91.31 176 GLN A O 1
ATOM 1376 N N . PRO A 1 177 ? 10.857 10.839 -6.208 1.00 92.00 177 PRO A N 1
ATOM 1377 C CA . PRO A 1 177 ? 10.733 10.617 -7.639 1.00 92.00 177 PRO A CA 1
ATOM 1378 C C . PRO A 1 177 ? 9.414 11.185 -8.178 1.00 92.00 177 PRO A C 1
ATOM 1380 O O . PRO A 1 177 ? 8.315 10.911 -7.680 1.00 92.00 177 PRO A O 1
ATOM 1383 N N . THR A 1 178 ? 9.517 11.953 -9.255 1.00 92.38 178 THR A N 1
ATOM 1384 C CA . THR A 1 178 ? 8.373 12.494 -9.988 1.00 92.38 178 THR A CA 1
ATOM 1385 C C . THR A 1 178 ? 7.608 11.393 -10.723 1.00 92.38 178 THR A C 1
ATOM 1387 O O . THR A 1 178 ? 8.107 10.291 -10.970 1.00 92.38 178 THR A O 1
ATOM 1390 N N . LEU A 1 179 ? 6.379 11.710 -11.147 1.00 92.38 179 LEU A N 1
ATOM 1391 C CA . LEU A 1 179 ? 5.569 10.820 -11.984 1.00 92.38 179 LEU A CA 1
ATOM 1392 C C . LEU A 1 179 ? 6.318 10.398 -13.261 1.00 92.38 179 LEU A C 1
ATOM 1394 O O . LEU A 1 179 ? 6.324 9.223 -13.621 1.00 92.38 179 LEU A O 1
ATOM 1398 N N . LYS A 1 180 ? 6.986 11.353 -13.921 1.00 92.62 180 LYS A N 1
ATOM 1399 C CA . LYS A 1 180 ? 7.743 11.114 -15.157 1.00 92.62 180 LYS A CA 1
ATOM 1400 C C . LYS A 1 180 ? 8.911 10.155 -14.922 1.00 92.62 180 LYS A C 1
ATOM 1402 O O . LYS A 1 180 ? 9.117 9.239 -15.711 1.00 92.62 180 LYS A O 1
ATOM 1407 N N . GLU A 1 181 ? 9.652 10.334 -13.832 1.00 93.94 181 GLU A N 1
ATOM 1408 C CA . GLU A 1 181 ? 10.772 9.452 -13.486 1.00 93.94 181 GLU A CA 1
ATOM 1409 C C . GLU A 1 181 ? 10.294 8.034 -13.164 1.00 93.94 181 GLU A C 1
ATOM 1411 O O . GLU A 1 181 ? 10.907 7.074 -13.627 1.00 93.94 181 GLU A O 1
ATOM 1416 N N . CYS A 1 182 ? 9.165 7.884 -12.465 1.00 94.25 182 CYS A N 1
ATOM 1417 C CA . CYS A 1 182 ? 8.572 6.571 -12.194 1.00 94.25 182 CYS A CA 1
ATOM 1418 C C . CYS A 1 182 ? 8.164 5.847 -13.487 1.00 94.25 182 CYS A C 1
ATOM 1420 O O . CYS A 1 182 ? 8.467 4.668 -13.656 1.00 94.25 182 CYS A O 1
ATOM 1422 N N . ILE A 1 183 ? 7.541 6.553 -14.437 1.00 93.12 183 ILE A N 1
ATOM 1423 C CA . ILE A 1 183 ? 7.201 5.998 -15.759 1.00 93.12 183 ILE A CA 1
ATOM 1424 C C . ILE A 1 183 ? 8.470 5.569 -16.510 1.00 93.12 183 ILE A C 1
ATOM 1426 O O . ILE A 1 183 ? 8.544 4.448 -17.014 1.00 93.12 183 ILE A O 1
ATOM 1430 N N . ASN A 1 184 ? 9.510 6.405 -16.519 1.00 92.38 184 ASN A N 1
ATOM 1431 C CA . ASN A 1 184 ? 10.787 6.068 -17.153 1.00 92.38 184 ASN A CA 1
ATOM 1432 C C . ASN A 1 184 ? 11.449 4.841 -16.505 1.00 92.38 184 ASN A C 1
ATOM 1434 O O . ASN A 1 184 ? 12.024 3.998 -17.196 1.00 92.38 184 ASN A O 1
ATOM 1438 N N . VAL A 1 185 ? 11.373 4.707 -15.177 1.00 91.62 185 VAL A N 1
ATOM 1439 C CA . VAL A 1 185 ? 11.827 3.507 -14.459 1.00 91.62 185 VAL A CA 1
ATOM 1440 C C . VAL A 1 185 ? 11.052 2.278 -14.930 1.00 91.62 185 VAL A C 1
ATOM 1442 O O . VAL A 1 185 ? 11.673 1.267 -15.260 1.00 91.62 185 VAL A O 1
ATOM 1445 N N . CYS A 1 186 ? 9.726 2.373 -15.044 1.00 90.06 186 CYS A N 1
ATOM 1446 C CA . CYS A 1 186 ? 8.903 1.278 -15.543 1.00 90.06 186 CYS A CA 1
ATOM 1447 C C . CYS A 1 186 ? 9.291 0.853 -16.971 1.00 90.06 186 CYS A C 1
ATOM 1449 O O . CYS A 1 186 ? 9.454 -0.334 -17.256 1.00 90.06 186 CYS A O 1
ATOM 1451 N N . GLN A 1 187 ? 9.502 1.814 -17.868 1.00 88.69 187 GLN A N 1
ATOM 1452 C CA . GLN A 1 187 ? 9.911 1.548 -19.249 1.00 88.69 187 GLN A CA 1
ATOM 1453 C C . GLN A 1 187 ? 11.300 0.900 -19.336 1.00 88.69 187 GLN A C 1
ATOM 1455 O O . GLN A 1 187 ? 11.506 -0.033 -20.114 1.00 88.69 187 GLN A O 1
ATOM 1460 N N . ARG A 1 188 ? 12.260 1.343 -18.516 1.00 87.44 188 ARG A N 1
ATOM 1461 C CA . ARG A 1 188 ? 13.595 0.723 -18.455 1.00 87.44 188 ARG A CA 1
ATOM 1462 C C . ARG A 1 188 ? 13.537 -0.699 -17.912 1.00 87.44 188 ARG A C 1
ATOM 1464 O O . ARG A 1 188 ? 14.171 -1.583 -18.478 1.00 87.44 188 ARG A O 1
ATOM 1471 N N . ALA A 1 189 ? 12.730 -0.946 -16.884 1.00 83.44 189 ALA A N 1
ATOM 1472 C CA . ALA A 1 189 ? 12.550 -2.286 -16.337 1.00 83.44 189 ALA A CA 1
ATOM 1473 C C . ALA A 1 189 ? 11.860 -3.258 -17.319 1.00 83.44 189 ALA A C 1
ATOM 1475 O O . ALA A 1 189 ? 12.130 -4.459 -17.261 1.00 83.44 189 ALA A O 1
ATOM 1476 N N . LEU A 1 190 ? 11.029 -2.770 -18.254 1.00 80.31 190 LEU A N 1
ATOM 1477 C CA . LEU A 1 190 ? 10.529 -3.587 -19.373 1.00 80.31 190 LEU A CA 1
ATOM 1478 C C . LEU A 1 190 ? 11.660 -4.014 -20.315 1.00 80.31 190 LEU A C 1
ATOM 1480 O O . LEU A 1 190 ? 11.725 -5.182 -20.690 1.00 80.31 190 LEU A O 1
ATOM 1484 N N . LYS A 1 191 ? 12.559 -3.084 -20.663 1.00 79.00 191 LYS A N 1
ATOM 1485 C CA . LYS A 1 191 ? 13.691 -3.337 -21.570 1.00 79.00 191 LYS A CA 1
ATOM 1486 C C . LYS A 1 191 ? 14.750 -4.243 -20.948 1.00 79.00 191 LYS A C 1
ATOM 1488 O O . LYS A 1 191 ? 15.250 -5.131 -21.625 1.00 79.00 191 LYS A O 1
ATOM 1493 N N . TRP A 1 192 ? 15.038 -4.072 -19.655 1.00 70.69 192 TRP A N 1
ATOM 1494 C CA . TRP A 1 192 ? 16.016 -4.889 -18.926 1.00 70.69 192 TRP A CA 1
ATOM 1495 C C . TRP A 1 192 ? 15.720 -6.388 -19.054 1.00 70.69 192 TRP A C 1
ATOM 1497 O O . TRP A 1 192 ? 16.625 -7.194 -19.242 1.00 70.69 192 TRP A O 1
ATOM 1507 N N . LYS A 1 193 ? 14.445 -6.785 -18.982 1.00 58.72 193 LYS A N 1
ATOM 1508 C CA . LYS A 1 193 ? 14.067 -8.198 -19.127 1.00 58.72 193 LYS A CA 1
ATOM 1509 C C . LYS A 1 193 ? 14.090 -8.707 -20.571 1.00 58.72 193 LYS A C 1
ATOM 1511 O O . LYS A 1 193 ? 14.114 -9.912 -20.750 1.00 58.72 193 LYS A O 1
ATOM 1516 N N . GLN A 1 194 ? 14.085 -7.837 -21.583 1.00 52.88 194 GLN A N 1
ATOM 1517 C CA . GLN A 1 194 ? 14.174 -8.258 -22.989 1.00 52.88 194 GLN A CA 1
ATOM 1518 C C . GLN A 1 194 ? 15.613 -8.585 -23.416 1.00 52.88 194 GLN A C 1
ATOM 1520 O O . GLN A 1 194 ? 15.804 -9.329 -24.370 1.00 52.88 194 GLN A O 1
ATOM 1525 N N . SER A 1 195 ? 16.624 -8.060 -22.712 1.00 48.22 195 SER A N 1
ATOM 1526 C CA . SER A 1 195 ? 18.043 -8.343 -22.983 1.00 48.22 195 SER A CA 1
ATOM 1527 C C . SER A 1 195 ? 18.545 -9.681 -22.422 1.00 48.22 195 SER A C 1
ATOM 1529 O O . SER A 1 195 ? 19.643 -10.109 -22.764 1.00 48.22 195 SER A O 1
ATOM 1531 N N . SER A 1 196 ? 17.754 -10.353 -21.584 1.00 48.12 196 SER A N 1
ATOM 1532 C CA . SER A 1 196 ? 17.997 -11.720 -21.112 1.00 48.12 196 SER A CA 1
ATOM 1533 C C . SER A 1 196 ? 17.068 -12.636 -21.910 1.00 48.12 196 SER A C 1
ATOM 1535 O O . SER A 1 196 ? 15.870 -12.552 -21.701 1.00 48.12 196 SER A O 1
ATOM 1537 N N . ASN A 1 197 ? 17.604 -13.388 -22.878 1.00 46.25 197 ASN A N 1
ATOM 1538 C CA . ASN A 1 197 ? 16.961 -14.420 -23.715 1.00 46.25 197 ASN A CA 1
ATOM 1539 C C . ASN A 1 197 ? 15.415 -14.326 -23.924 1.00 46.25 197 ASN A C 1
ATOM 1541 O O . ASN A 1 197 ? 14.656 -14.558 -22.990 1.00 46.25 197 ASN A O 1
ATOM 1545 N N . PRO A 1 198 ? 14.885 -14.101 -25.145 1.00 46.09 198 PRO A N 1
ATOM 1546 C CA . PRO A 1 198 ? 13.442 -13.910 -25.401 1.00 46.09 198 PRO A CA 1
ATOM 1547 C C . PRO A 1 198 ? 12.502 -15.042 -24.936 1.00 46.09 198 PRO A C 1
ATOM 1549 O O . PRO A 1 198 ? 11.299 -14.821 -24.803 1.00 46.09 198 PRO A O 1
ATOM 1552 N N . SER A 1 199 ? 13.033 -16.244 -24.695 1.00 47.12 199 SER A N 1
ATOM 1553 C CA . SER A 1 199 ? 12.324 -17.384 -24.099 1.00 47.12 199 SER A CA 1
ATOM 1554 C C . SER A 1 199 ? 12.109 -17.264 -22.583 1.00 47.12 199 SER A C 1
ATOM 1556 O O . SER A 1 199 ? 11.238 -17.938 -22.040 1.00 47.12 199 SER A O 1
ATOM 1558 N N . ASP A 1 200 ? 12.836 -16.377 -21.898 1.00 44.25 200 ASP A N 1
ATOM 1559 C CA . ASP A 1 200 ? 12.763 -16.137 -20.453 1.00 44.25 200 ASP A CA 1
ATOM 1560 C C . ASP A 1 200 ? 11.651 -15.137 -20.108 1.00 44.25 200 ASP A C 1
ATOM 1562 O O . ASP A 1 200 ? 11.830 -14.186 -19.336 1.00 44.25 200 ASP A O 1
ATOM 1566 N N . VAL A 1 201 ? 10.449 -15.355 -20.654 1.00 49.53 201 VAL A N 1
ATOM 1567 C CA . VAL A 1 201 ? 9.232 -14.707 -20.153 1.00 49.53 201 VAL A CA 1
ATOM 1568 C C . VAL A 1 201 ? 8.963 -15.258 -18.752 1.00 49.53 201 VAL A C 1
ATOM 1570 O O . VAL A 1 201 ? 8.116 -16.117 -18.538 1.00 49.53 201 VAL A O 1
ATOM 1573 N N . VAL A 1 202 ? 9.712 -14.765 -17.765 1.00 51.88 202 VAL A N 1
ATOM 1574 C CA . VAL A 1 202 ? 9.520 -15.123 -16.365 1.00 51.88 202 VAL A CA 1
ATOM 1575 C C . VAL A 1 202 ? 8.249 -14.425 -15.901 1.00 51.88 202 VAL A C 1
ATOM 1577 O O . VAL A 1 202 ? 8.274 -13.262 -15.465 1.00 51.88 202 VAL A O 1
ATOM 1580 N N . LEU A 1 203 ? 7.131 -15.142 -16.022 1.00 54.84 203 LEU A N 1
ATOM 1581 C CA . LEU A 1 203 ? 5.941 -14.915 -15.218 1.00 54.84 203 LEU A CA 1
ATOM 1582 C C . LEU A 1 203 ? 6.392 -14.996 -13.758 1.00 54.84 203 LEU A C 1
ATOM 1584 O O . LEU A 1 203 ? 6.789 -16.045 -13.261 1.00 54.84 203 LEU A O 1
ATOM 1588 N N . SER A 1 204 ? 6.435 -13.852 -13.078 1.00 56.34 204 SER A N 1
ATOM 1589 C CA . SER A 1 204 ? 6.691 -13.836 -11.640 1.00 56.34 204 SER A CA 1
ATOM 1590 C C . SER A 1 204 ? 5.387 -14.219 -10.957 1.00 56.34 204 SER A C 1
ATOM 1592 O O . SER A 1 204 ? 4.524 -13.365 -10.752 1.00 56.34 204 SER A O 1
ATOM 1594 N N . GLU A 1 205 ? 5.236 -15.514 -10.698 1.00 62.38 205 GLU A N 1
ATOM 1595 C CA . GLU A 1 205 ? 4.117 -16.097 -9.967 1.00 62.38 205 GLU A CA 1
ATOM 1596 C C . GLU A 1 205 ? 4.521 -16.379 -8.522 1.00 62.38 205 GLU A C 1
ATOM 1598 O O . GLU A 1 205 ? 5.632 -16.819 -8.235 1.00 62.38 205 GLU A O 1
ATOM 1603 N N . ARG A 1 206 ? 3.596 -16.148 -7.590 1.00 64.56 206 ARG A N 1
ATOM 1604 C CA . ARG A 1 206 ? 3.822 -16.365 -6.153 1.00 64.56 206 ARG A CA 1
ATOM 1605 C C . ARG A 1 206 ? 3.213 -17.662 -5.616 1.00 64.56 206 ARG A C 1
ATOM 1607 O O . ARG A 1 206 ? 2.976 -17.773 -4.416 1.00 64.56 206 ARG A O 1
ATOM 1614 N N . ARG A 1 207 ? 2.979 -18.650 -6.485 1.00 62.59 207 ARG A N 1
ATOM 1615 C CA . ARG A 1 207 ? 2.294 -19.904 -6.130 1.00 62.59 207 ARG A CA 1
ATOM 1616 C C . ARG A 1 207 ? 2.998 -20.674 -5.004 1.00 62.59 207 ARG A C 1
ATOM 1618 O O . ARG A 1 207 ? 2.322 -21.199 -4.129 1.00 62.59 207 ARG A O 1
ATOM 1625 N N . THR A 1 208 ? 4.334 -20.692 -4.974 1.00 54.84 208 THR A N 1
ATOM 1626 C CA . THR A 1 208 ? 5.132 -21.376 -3.930 1.00 54.84 208 THR A CA 1
ATOM 1627 C C . THR A 1 208 ? 4.938 -20.795 -2.528 1.00 54.84 208 THR A C 1
ATOM 1629 O O . THR A 1 208 ? 5.145 -21.483 -1.528 1.00 54.84 208 THR A O 1
ATOM 1632 N N . HIS A 1 209 ? 4.486 -19.544 -2.431 1.00 54.22 209 HIS A N 1
ATOM 1633 C CA . HIS A 1 209 ? 4.228 -18.884 -1.156 1.00 54.22 209 HIS A CA 1
ATOM 1634 C C . HIS A 1 209 ? 2.760 -18.962 -0.728 1.00 54.22 209 HIS A C 1
ATOM 1636 O O . HIS A 1 209 ? 2.440 -18.587 0.400 1.00 54.22 209 HIS A O 1
ATOM 1642 N N . ASP A 1 210 ? 1.861 -19.477 -1.576 1.00 61.06 210 ASP A N 1
ATOM 1643 C CA . ASP A 1 210 ? 0.471 -19.703 -1.187 1.00 61.06 210 ASP A CA 1
ATOM 1644 C C . ASP A 1 210 ? 0.321 -20.993 -0.376 1.00 61.06 210 ASP A C 1
ATOM 1646 O O . ASP A 1 210 ? -0.189 -22.016 -0.830 1.00 61.06 210 ASP A O 1
ATOM 1650 N N . ARG A 1 211 ? 0.741 -20.922 0.888 1.00 55.69 211 ARG A N 1
ATOM 1651 C CA . ARG A 1 211 ? 0.552 -22.009 1.858 1.00 55.69 211 ARG A CA 1
ATOM 1652 C C . ARG A 1 211 ? -0.863 -22.102 2.408 1.00 55.69 211 ARG A C 1
ATOM 1654 O O . ARG A 1 211 ? -1.124 -22.952 3.253 1.00 55.69 211 ARG A O 1
ATOM 1661 N N . THR A 1 212 ? -1.776 -21.247 1.951 1.00 57.94 212 THR A N 1
ATOM 1662 C CA . THR A 1 212 ? -3.179 -21.314 2.370 1.00 57.94 212 THR A CA 1
ATOM 1663 C C . THR A 1 212 ? -3.957 -22.398 1.618 1.00 57.94 212 THR A C 1
ATOM 1665 O O . THR A 1 212 ? -5.111 -22.649 1.954 1.00 57.94 212 THR A O 1
ATOM 1668 N N . GLY A 1 213 ? -3.338 -23.043 0.616 1.00 56.31 213 GLY A N 1
ATOM 1669 C CA . GLY A 1 213 ? -3.968 -24.089 -0.196 1.00 56.31 213 GLY A CA 1
ATOM 1670 C C . GLY A 1 213 ? -5.042 -23.553 -1.144 1.00 56.31 213 GLY A C 1
ATOM 1671 O O . GLY A 1 213 ? -5.858 -24.318 -1.647 1.00 56.31 213 GLY A O 1
ATOM 1672 N N . ARG A 1 214 ? -5.070 -22.235 -1.378 1.00 63.28 214 ARG A N 1
ATOM 1673 C CA . ARG A 1 214 ? -6.118 -21.559 -2.157 1.00 63.28 214 ARG A CA 1
ATOM 1674 C C . ARG A 1 214 ? -5.797 -21.448 -3.640 1.00 63.28 214 ARG A C 1
ATOM 1676 O O . ARG A 1 214 ? -6.641 -20.988 -4.402 1.00 63.28 214 ARG A O 1
ATOM 1683 N N . GLY A 1 215 ? -4.587 -21.827 -4.046 1.00 60.62 215 GLY A N 1
ATOM 1684 C CA . GLY A 1 215 ? -4.129 -21.704 -5.425 1.00 60.62 215 GLY A CA 1
ATOM 1685 C C . GLY A 1 215 ? -4.061 -20.253 -5.903 1.00 60.62 215 GLY A C 1
ATOM 1686 O O . GLY A 1 215 ? -4.171 -20.010 -7.103 1.00 60.62 215 GLY A O 1
ATOM 1687 N N . ARG A 1 216 ? -3.906 -19.283 -4.991 1.00 68.69 216 ARG A N 1
ATOM 1688 C CA . ARG A 1 216 ? -3.805 -17.861 -5.327 1.00 68.69 216 ARG A CA 1
ATOM 1689 C C . ARG A 1 216 ? -2.522 -17.621 -6.105 1.00 68.69 216 ARG A C 1
ATOM 1691 O O . ARG A 1 216 ? -1.419 -17.880 -5.627 1.00 68.69 216 ARG A O 1
ATOM 1698 N N . VAL A 1 217 ? -2.679 -17.074 -7.304 1.00 67.38 217 VAL A N 1
ATOM 1699 C CA . VAL A 1 217 ? -1.568 -16.645 -8.145 1.00 67.38 217 VAL A CA 1
ATOM 1700 C C . VAL A 1 217 ? -1.664 -15.138 -8.310 1.00 67.38 217 VAL A C 1
ATOM 1702 O O . VAL A 1 217 ? -2.606 -14.630 -8.911 1.00 67.38 217 VAL A O 1
ATOM 1705 N N . ILE A 1 218 ? -0.683 -14.418 -7.767 1.00 68.25 218 ILE A N 1
ATOM 1706 C CA . ILE A 1 218 ? -0.509 -12.993 -8.048 1.00 68.25 218 ILE A CA 1
ATOM 1707 C C . ILE A 1 218 ? 0.550 -12.887 -9.130 1.00 68.25 218 ILE A C 1
ATOM 1709 O O . ILE A 1 218 ? 1.691 -13.308 -8.927 1.00 68.25 218 ILE A O 1
ATOM 1713 N N . VAL A 1 219 ? 0.147 -12.367 -10.285 1.00 64.06 219 VAL A N 1
ATOM 1714 C CA . VAL A 1 219 ? 0.996 -12.286 -11.471 1.00 64.06 219 VAL A CA 1
ATOM 1715 C C . VAL A 1 219 ? 1.368 -10.831 -11.713 1.00 64.06 219 VAL A C 1
ATOM 1717 O O . VAL A 1 219 ? 0.514 -9.948 -11.715 1.00 64.06 219 VAL A O 1
ATOM 1720 N N . ARG A 1 220 ? 2.655 -10.580 -11.957 1.00 65.19 220 ARG A N 1
ATOM 1721 C CA . ARG A 1 220 ? 3.153 -9.256 -12.359 1.00 65.19 220 ARG A CA 1
ATOM 1722 C C . ARG A 1 220 ? 2.596 -8.821 -13.718 1.00 65.19 220 ARG A C 1
ATOM 1724 O O . ARG A 1 220 ? 2.163 -7.688 -13.876 1.00 65.19 220 ARG A O 1
ATOM 1731 N N . LYS A 1 221 ? 2.608 -9.744 -14.684 1.00 64.88 221 LYS A N 1
ATOM 1732 C CA . LYS A 1 221 ? 2.228 -9.528 -16.082 1.00 64.88 221 LYS A CA 1
ATOM 1733 C C . LYS A 1 221 ? 1.211 -10.593 -16.498 1.00 64.88 221 LYS A C 1
ATOM 1735 O O . LYS A 1 221 ? 1.579 -11.758 -16.589 1.00 64.88 221 LYS A O 1
ATOM 1740 N N . ALA A 1 222 ? -0.044 -10.211 -16.737 1.00 51.81 222 ALA A N 1
ATOM 1741 C CA . ALA A 1 222 ? -1.109 -11.166 -17.070 1.00 51.81 222 ALA A CA 1
ATOM 1742 C C . ALA A 1 222 ? -0.862 -11.907 -18.401 1.00 51.81 222 ALA A C 1
ATOM 1744 O O . ALA A 1 222 ? -1.350 -13.015 -18.590 1.00 51.81 222 ALA A O 1
ATOM 1745 N N . SER A 1 223 ? -0.086 -11.313 -19.316 1.00 55.12 223 SER A N 1
ATOM 1746 C CA . SER A 1 223 ? 0.366 -11.953 -20.555 1.00 55.12 223 SER A CA 1
ATOM 1747 C C . SER A 1 223 ? 1.743 -11.434 -20.977 1.00 55.12 223 SER A C 1
ATOM 1749 O O . SER A 1 223 ? 2.083 -10.278 -20.730 1.00 55.12 223 SER A O 1
ATOM 1751 N N . GLY A 1 224 ? 2.537 -12.246 -21.682 1.00 56.69 224 GLY A N 1
ATOM 1752 C CA . GLY A 1 224 ? 3.824 -11.820 -22.258 1.00 56.69 224 GLY A CA 1
ATOM 1753 C C . GLY A 1 224 ? 3.723 -10.625 -23.222 1.00 56.69 224 GLY A C 1
ATOM 1754 O O . GLY A 1 224 ? 4.722 -9.945 -23.449 1.00 56.69 224 GLY A O 1
ATOM 1755 N N . ILE A 1 225 ? 2.515 -10.312 -23.700 1.00 61.22 225 ILE A N 1
ATOM 1756 C CA . ILE A 1 225 ? 2.209 -9.296 -24.718 1.00 61.22 225 ILE A CA 1
ATOM 1757 C C . ILE A 1 225 ? 1.850 -7.935 -24.091 1.00 61.22 225 ILE A C 1
ATOM 1759 O O . ILE A 1 225 ? 1.854 -6.919 -24.782 1.00 61.22 225 ILE A O 1
ATOM 1763 N N . ASP A 1 226 ? 1.580 -7.873 -22.781 1.00 70.00 226 ASP A N 1
ATOM 1764 C CA . ASP A 1 226 ? 1.193 -6.611 -22.141 1.00 70.00 226 ASP A CA 1
ATOM 1765 C C . ASP A 1 226 ? 2.306 -5.546 -22.268 1.00 70.00 226 ASP A C 1
ATOM 1767 O O . ASP A 1 226 ? 3.496 -5.831 -22.075 1.00 70.00 226 ASP A O 1
ATOM 1771 N N . LYS A 1 227 ? 1.922 -4.309 -22.603 1.00 82.25 227 LYS A N 1
ATOM 1772 C CA . LYS A 1 227 ? 2.845 -3.166 -22.687 1.00 82.25 227 LYS A CA 1
ATOM 1773 C C . LYS A 1 227 ? 3.218 -2.619 -21.311 1.00 82.25 227 LYS A C 1
ATOM 1775 O O . LYS A 1 227 ? 4.166 -1.848 -21.193 1.00 82.25 227 LYS A O 1
ATOM 1780 N N . TRP A 1 228 ? 2.487 -3.018 -20.274 1.00 84.31 228 TRP A N 1
ATOM 1781 C CA . TRP A 1 228 ? 2.701 -2.560 -18.910 1.00 84.31 228 TRP A CA 1
ATOM 1782 C C . TRP A 1 228 ? 3.491 -3.569 -18.078 1.00 84.31 228 TRP A C 1
ATOM 1784 O O . TRP A 1 228 ? 3.525 -4.767 -18.360 1.00 84.31 228 TRP A O 1
ATOM 1794 N N . LEU A 1 229 ? 4.145 -3.066 -17.025 1.00 79.62 229 LEU A N 1
ATOM 1795 C CA . LEU A 1 229 ? 4.844 -3.931 -16.070 1.00 79.62 229 LEU A CA 1
ATOM 1796 C C . LEU A 1 229 ? 3.863 -4.633 -15.144 1.00 79.62 229 LEU A C 1
ATOM 1798 O O . LEU A 1 229 ? 4.081 -5.793 -14.826 1.00 79.62 229 LEU A O 1
ATOM 1802 N N . ASN A 1 230 ? 2.863 -3.885 -14.682 1.00 81.25 230 ASN A N 1
ATOM 1803 C CA . ASN A 1 230 ? 1.804 -4.253 -13.751 1.00 81.25 230 ASN A CA 1
ATOM 1804 C C . ASN A 1 230 ? 0.703 -3.168 -13.811 1.00 81.25 230 ASN A C 1
ATOM 1806 O O . ASN A 1 230 ? 0.792 -2.224 -14.609 1.00 81.25 230 ASN A O 1
ATOM 1810 N N . LYS A 1 231 ? -0.333 -3.282 -12.970 1.00 84.25 231 LYS A N 1
ATOM 1811 C CA . LYS A 1 231 ? -1.445 -2.321 -12.910 1.00 84.25 231 LYS A CA 1
ATOM 1812 C C . LYS A 1 231 ? -0.962 -0.936 -12.474 1.00 84.25 231 LYS A C 1
ATOM 1814 O O . LYS A 1 231 ? -1.435 0.061 -13.013 1.00 84.25 231 LYS A O 1
ATOM 1819 N N . HIS A 1 232 ? 0.017 -0.850 -11.574 1.00 88.81 232 HIS A N 1
ATOM 1820 C CA . HIS A 1 232 ? 0.593 0.429 -11.169 1.00 88.81 232 HIS A CA 1
ATOM 1821 C C . HIS A 1 232 ? 1.240 1.187 -12.335 1.00 88.81 232 HIS A C 1
ATOM 1823 O O . HIS A 1 232 ? 0.961 2.373 -12.493 1.00 88.81 232 HIS A O 1
ATOM 1829 N N . HIS A 1 233 ? 2.025 0.523 -13.194 1.00 89.94 233 HIS A N 1
ATOM 1830 C CA . HIS A 1 233 ? 2.586 1.163 -14.392 1.00 89.94 233 HIS A CA 1
ATOM 1831 C C . HIS A 1 233 ? 1.477 1.750 -15.281 1.00 89.94 233 HIS A C 1
ATOM 1833 O O . HIS A 1 233 ? 1.558 2.915 -15.667 1.00 89.94 233 HIS A O 1
ATOM 1839 N 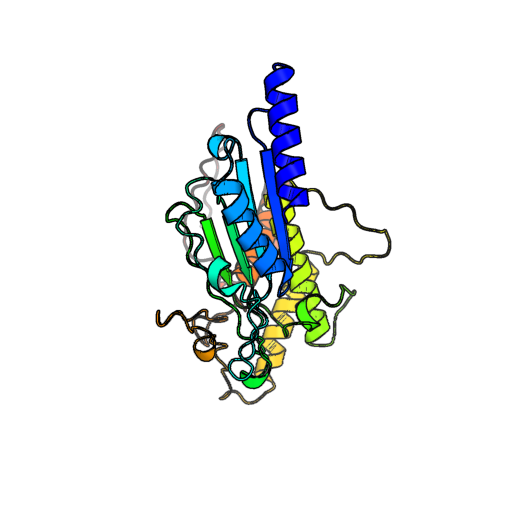N . ARG A 1 234 ? 0.403 0.990 -15.532 1.00 90.19 234 ARG A N 1
ATOM 1840 C CA . ARG A 1 234 ? -0.756 1.486 -16.289 1.00 90.19 234 ARG A CA 1
ATOM 1841 C C . ARG A 1 234 ? -1.383 2.721 -15.634 1.00 90.19 234 ARG A C 1
ATOM 1843 O O . ARG A 1 234 ? -1.603 3.720 -16.307 1.00 90.19 234 ARG A O 1
ATOM 1850 N N . ASN A 1 235 ? -1.596 2.680 -14.319 1.00 90.88 235 ASN A N 1
ATOM 1851 C CA . ASN A 1 235 ? -2.187 3.794 -13.578 1.00 90.88 235 ASN A CA 1
ATOM 1852 C C . ASN A 1 235 ? -1.323 5.066 -13.644 1.00 90.88 235 ASN A C 1
ATOM 1854 O O . ASN A 1 235 ? -1.867 6.160 -13.773 1.00 90.88 235 ASN A O 1
ATOM 1858 N N . LEU A 1 236 ? 0.009 4.946 -13.563 1.00 92.25 236 LEU A N 1
ATOM 1859 C CA . LEU A 1 236 ? 0.914 6.097 -13.686 1.00 92.25 236 LEU A CA 1
ATOM 1860 C C . LEU A 1 236 ? 0.759 6.780 -15.053 1.00 92.25 236 LEU A C 1
ATOM 1862 O O . LEU A 1 236 ? 0.699 8.008 -15.140 1.00 92.25 236 LEU A O 1
ATOM 1866 N N . GLU A 1 237 ? 0.656 5.989 -16.116 1.00 92.75 237 GLU A N 1
ATOM 1867 C CA . GLU A 1 237 ? 0.460 6.493 -17.477 1.00 92.75 237 GLU A CA 1
ATOM 1868 C C . GLU A 1 237 ? -0.924 7.119 -17.665 1.00 92.75 237 GLU A C 1
ATOM 1870 O O . GLU A 1 237 ? -1.025 8.216 -18.213 1.00 92.75 237 GLU A O 1
ATOM 1875 N N . ASP A 1 238 ? -1.977 6.512 -17.115 1.00 91.50 238 ASP A N 1
ATOM 1876 C CA . ASP A 1 238 ? -3.326 7.086 -17.138 1.00 91.50 238 ASP A CA 1
ATOM 1877 C C . ASP A 1 238 ? -3.369 8.453 -16.429 1.00 91.50 238 ASP A C 1
ATOM 1879 O O . ASP A 1 238 ? -3.994 9.396 -16.921 1.00 91.50 238 ASP A O 1
ATOM 1883 N N . VAL A 1 239 ? -2.667 8.604 -15.298 1.00 91.69 239 VAL A N 1
ATOM 1884 C CA . VAL A 1 239 ? -2.537 9.895 -14.598 1.00 91.69 239 VAL A CA 1
ATOM 1885 C C . VAL A 1 239 ? -1.798 10.916 -15.464 1.00 91.69 239 VAL A C 1
ATOM 1887 O O . VAL A 1 239 ? -2.233 12.068 -15.555 1.00 91.69 239 VAL A O 1
ATOM 1890 N N . ARG A 1 240 ? -0.709 10.515 -16.135 1.00 93.12 240 ARG A N 1
ATOM 1891 C CA . ARG A 1 240 ? 0.038 11.396 -17.046 1.00 93.12 240 ARG A CA 1
ATOM 1892 C C . ARG A 1 240 ? -0.845 11.885 -18.195 1.00 93.12 240 ARG A C 1
ATOM 1894 O O . ARG A 1 240 ? -0.863 13.087 -18.461 1.00 93.12 240 ARG A O 1
ATOM 1901 N N . ILE A 1 241 ? -1.582 10.981 -18.840 1.00 91.31 241 ILE A N 1
ATOM 1902 C CA . ILE A 1 241 ? -2.479 11.297 -19.961 1.00 91.31 241 ILE A CA 1
ATOM 1903 C C . ILE A 1 241 ? -3.578 12.259 -19.501 1.00 91.31 241 ILE A C 1
ATOM 1905 O O . ILE A 1 241 ? -3.758 13.314 -20.107 1.00 91.31 241 ILE A O 1
ATOM 1909 N N . LYS A 1 242 ? -4.251 11.972 -18.378 1.00 90.94 242 LYS A N 1
ATOM 1910 C CA . LYS A 1 242 ? -5.282 12.863 -17.815 1.00 90.94 242 LYS A CA 1
ATOM 1911 C C . LYS A 1 242 ? -4.742 14.263 -17.518 1.00 90.94 242 LYS A C 1
ATOM 1913 O O . LYS A 1 242 ? -5.395 15.257 -17.832 1.00 90.94 242 LYS A O 1
ATOM 1918 N N . ALA A 1 243 ? -3.538 14.360 -16.953 1.00 89.12 243 ALA A N 1
ATOM 1919 C CA . ALA A 1 243 ? -2.899 15.645 -16.681 1.00 89.12 243 ALA A CA 1
ATOM 1920 C C . ALA A 1 243 ? -2.579 16.426 -17.968 1.00 89.12 243 ALA A C 1
ATOM 1922 O O . ALA A 1 243 ? -2.724 17.648 -17.993 1.00 89.12 243 ALA A O 1
ATOM 1923 N N . GLN A 1 244 ? -2.169 15.742 -19.041 1.00 88.38 244 GLN A N 1
ATOM 1924 C CA . GLN A 1 244 ? -1.954 16.362 -20.352 1.00 88.38 244 GLN A CA 1
ATOM 1925 C C . GLN A 1 244 ? -3.269 16.849 -20.971 1.00 88.38 244 GLN A C 1
ATOM 1927 O O . GLN A 1 244 ? -3.339 17.999 -21.399 1.00 88.38 244 GLN A O 1
ATOM 1932 N N . MET A 1 245 ? -4.326 16.031 -20.947 1.00 87.06 245 MET A N 1
ATOM 1933 C CA . MET A 1 245 ? -5.643 16.409 -21.475 1.00 87.06 245 MET A CA 1
ATOM 1934 C C . MET A 1 245 ? -6.216 17.633 -20.755 1.00 87.06 245 MET A C 1
ATOM 1936 O O . MET A 1 245 ? -6.673 18.568 -21.407 1.00 87.06 245 MET A O 1
ATOM 1940 N N . LYS A 1 246 ? -6.099 17.690 -19.421 1.00 88.50 246 LYS A N 1
ATOM 1941 C CA . LYS A 1 246 ? -6.523 18.860 -18.635 1.00 88.50 246 LYS A CA 1
ATOM 1942 C C . LYS A 1 246 ? -5.769 20.135 -19.034 1.00 88.50 246 LYS A C 1
ATOM 1944 O O . LYS A 1 246 ? -6.370 21.200 -19.112 1.00 88.50 246 LYS A O 1
ATOM 1949 N N . LYS A 1 247 ? -4.466 20.041 -19.325 1.00 87.69 247 LYS A N 1
ATOM 1950 C CA . LYS A 1 247 ? -3.678 21.187 -19.817 1.00 87.69 247 LYS A CA 1
ATOM 1951 C C . LYS A 1 247 ? -4.135 21.655 -21.200 1.00 87.69 247 LYS A C 1
ATOM 1953 O O . LYS A 1 247 ? -4.205 22.856 -21.424 1.00 87.69 247 LYS A O 1
ATOM 1958 N N . ILE A 1 248 ? -4.455 20.731 -22.108 1.00 84.25 248 ILE A N 1
ATOM 1959 C CA . ILE A 1 248 ? -4.957 21.061 -23.453 1.00 84.25 248 ILE A CA 1
ATOM 1960 C C . ILE A 1 248 ? -6.318 21.759 -23.366 1.00 84.25 248 ILE A C 1
ATOM 1962 O O . ILE A 1 248 ? -6.511 22.790 -24.009 1.00 84.25 248 ILE A O 1
ATOM 1966 N N . ALA A 1 249 ? -7.229 21.228 -22.545 1.00 84.94 249 ALA A N 1
ATOM 1967 C CA . ALA A 1 249 ? -8.545 21.821 -22.319 1.00 84.94 249 ALA A CA 1
ATOM 1968 C C . ALA A 1 249 ? -8.425 23.252 -21.768 1.00 84.94 249 ALA A C 1
ATOM 1970 O O . ALA A 1 249 ? -9.036 24.175 -22.300 1.00 84.94 249 ALA A O 1
ATOM 1971 N N . ASN A 1 250 ? -7.549 23.461 -20.780 1.00 83.81 250 ASN A N 1
ATOM 1972 C CA . ASN A 1 250 ? -7.320 24.779 -20.185 1.00 83.81 250 ASN A CA 1
ATOM 1973 C C . ASN A 1 250 ? -6.655 25.788 -21.141 1.00 83.81 250 ASN A C 1
ATOM 1975 O O . ASN A 1 250 ? -6.794 26.989 -20.942 1.00 83.81 250 ASN A O 1
ATOM 1979 N N . ASN A 1 251 ? -5.954 25.318 -22.177 1.00 81.19 251 ASN A N 1
ATOM 1980 C CA . ASN A 1 251 ? -5.289 26.163 -23.174 1.00 81.19 251 ASN A CA 1
ATOM 1981 C C . ASN A 1 251 ? -6.142 26.383 -24.442 1.00 81.19 251 ASN A C 1
ATOM 1983 O O . ASN A 1 251 ? -5.609 26.759 -25.489 1.00 81.19 251 ASN A O 1
ATOM 1987 N N . GLY A 1 252 ? -7.455 26.128 -24.381 1.00 68.31 252 GLY A N 1
ATOM 1988 C CA . GLY A 1 252 ? -8.382 26.405 -25.483 1.00 68.31 252 GLY A CA 1
ATOM 1989 C C . GLY A 1 252 ? -8.172 25.524 -26.720 1.00 68.31 252 GLY A C 1
ATOM 1990 O O . GLY A 1 252 ? -8.328 25.995 -27.843 1.00 68.31 252 GLY A O 1
ATOM 1991 N N . GLY A 1 253 ? -7.749 24.265 -26.545 1.00 59.00 253 GLY A N 1
ATOM 1992 C CA . GLY A 1 253 ? -7.687 23.275 -27.631 1.00 59.00 253 GLY A CA 1
ATOM 1993 C C . GLY A 1 253 ? -6.567 23.470 -28.664 1.00 59.00 253 GLY A C 1
ATOM 1994 O O . GLY A 1 253 ? -6.376 22.616 -29.529 1.00 59.00 253 GLY A O 1
ATOM 1995 N N . LYS A 1 254 ? -5.759 24.532 -28.573 1.00 54.88 254 LYS A N 1
ATOM 1996 C CA . LYS A 1 254 ? -4.614 24.751 -29.474 1.00 54.88 254 LYS A CA 1
ATOM 1997 C C . LYS A 1 254 ? -3.390 23.953 -29.014 1.00 54.88 254 LYS A C 1
ATOM 1999 O O . LYS A 1 254 ? -2.475 24.494 -28.401 1.00 54.88 254 LYS A O 1
ATOM 2004 N N . CYS A 1 255 ? -3.357 22.652 -29.304 1.00 49.47 255 CYS A N 1
ATOM 2005 C CA . CYS A 1 255 ? -2.148 21.835 -29.134 1.00 49.47 255 CYS A CA 1
ATOM 2006 C C . CYS A 1 255 ? -2.065 20.686 -30.150 1.00 49.47 255 CYS A C 1
ATOM 2008 O O . CYS A 1 255 ? -2.156 19.509 -29.803 1.00 49.47 255 CYS A O 1
ATOM 2010 N N . SER A 1 256 ? -1.833 21.031 -31.420 1.00 53.41 256 SER A N 1
ATOM 2011 C CA . SER A 1 256 ? -1.536 20.061 -32.486 1.00 53.41 256 SER A CA 1
ATOM 2012 C C . SER A 1 256 ? -0.238 19.273 -32.243 1.00 53.41 256 SER A C 1
ATOM 2014 O O . SER A 1 256 ? -0.091 18.166 -32.752 1.00 53.41 256 SER A O 1
ATOM 2016 N N . SER A 1 257 ? 0.687 19.785 -31.422 1.00 53.66 257 SER A N 1
ATOM 2017 C CA . SER A 1 257 ? 1.960 19.123 -31.109 1.00 53.66 257 SER A CA 1
ATOM 2018 C C . SER A 1 257 ? 1.872 18.048 -30.016 1.00 53.66 257 SER A C 1
ATOM 2020 O O . SER A 1 257 ? 2.703 17.147 -30.012 1.00 53.66 257 SER A O 1
ATOM 2022 N N . ILE A 1 258 ? 0.870 18.082 -29.124 1.00 52.03 258 ILE A N 1
ATOM 2023 C CA . ILE A 1 258 ? 0.765 17.138 -27.985 1.00 52.03 258 ILE A CA 1
ATOM 2024 C C . ILE A 1 258 ? 0.034 15.842 -28.372 1.00 52.03 258 ILE A C 1
ATOM 2026 O O . ILE A 1 258 ? 0.347 14.773 -27.851 1.00 52.03 258 ILE A O 1
ATOM 2030 N N . LEU A 1 259 ? -0.892 15.897 -29.336 1.00 49.91 259 LEU A N 1
ATOM 2031 C CA . LEU A 1 259 ? -1.569 14.707 -29.876 1.00 49.91 259 LEU A CA 1
ATOM 2032 C C . LEU A 1 259 ? -0.594 13.735 -30.569 1.00 49.91 259 LEU A C 1
ATOM 2034 O O . LEU A 1 259 ? -0.877 12.540 -30.661 1.00 49.91 259 LEU A O 1
ATOM 2038 N N . ASN A 1 260 ? 0.573 14.224 -31.004 1.00 49.75 260 ASN A N 1
ATOM 2039 C CA . ASN A 1 260 ? 1.614 13.410 -31.630 1.00 49.75 260 ASN A CA 1
ATOM 2040 C C . ASN A 1 260 ? 2.376 12.504 -30.646 1.00 49.75 260 ASN A C 1
ATOM 2042 O O . ASN A 1 260 ? 2.904 11.486 -31.084 1.00 49.75 260 ASN A O 1
ATOM 2046 N N . ASP A 1 261 ? 2.347 12.800 -29.342 1.00 46.41 261 ASP A N 1
ATOM 2047 C CA . ASP A 1 261 ? 2.955 11.968 -28.288 1.00 46.41 261 ASP A CA 1
ATOM 2048 C C . ASP A 1 261 ? 2.018 10.856 -27.769 1.00 46.41 261 ASP A C 1
ATOM 2050 O O . ASP A 1 261 ? 2.423 10.012 -26.963 1.00 46.41 261 ASP A O 1
ATOM 2054 N N . LEU A 1 262 ? 0.752 10.839 -28.205 1.00 46.56 262 LEU A N 1
ATOM 2055 C CA . LEU A 1 262 ? -0.187 9.757 -27.910 1.00 46.56 262 LEU A CA 1
ATOM 2056 C C . LEU A 1 262 ? -0.042 8.643 -28.955 1.00 46.56 262 LEU A C 1
ATOM 2058 O O . LEU A 1 262 ? -0.111 8.901 -30.162 1.00 46.56 262 LEU A O 1
ATOM 2062 N N . ASP A 1 263 ? 0.131 7.406 -28.473 1.00 47.31 263 ASP A N 1
ATOM 2063 C CA . ASP A 1 263 ? 0.200 6.180 -29.282 1.00 47.31 263 ASP A CA 1
ATOM 2064 C C . ASP A 1 263 ? -0.945 6.173 -30.317 1.00 47.31 263 ASP A C 1
ATOM 2066 O O . ASP A 1 263 ? -2.113 6.277 -29.923 1.00 47.31 263 ASP A O 1
ATOM 2070 N N . PRO A 1 264 ? -0.658 6.044 -31.628 1.00 45.19 264 PRO A N 1
ATOM 2071 C CA . PRO A 1 264 ? -1.667 6.040 -32.688 1.00 45.19 264 PRO A CA 1
ATOM 2072 C C . PRO A 1 264 ? -2.805 5.035 -32.462 1.00 45.19 264 PRO A C 1
ATOM 2074 O O . PRO A 1 264 ? -3.924 5.262 -32.912 1.00 45.19 264 PRO A O 1
ATOM 2077 N N . ARG A 1 265 ? -2.562 3.955 -31.705 1.00 47.28 265 ARG A N 1
ATOM 2078 C CA . ARG A 1 265 ? -3.580 2.950 -31.350 1.00 47.28 265 ARG A CA 1
ATOM 2079 C C . ARG A 1 265 ? -4.603 3.415 -30.309 1.00 47.28 265 ARG A C 1
ATOM 2081 O O . ARG A 1 265 ? -5.615 2.749 -30.129 1.00 47.28 265 ARG A O 1
ATOM 2088 N N . GLN A 1 266 ? -4.367 4.537 -29.631 1.00 44.12 266 GLN A N 1
ATOM 2089 C CA . GLN A 1 266 ? -5.343 5.183 -28.743 1.00 44.12 266 GLN A CA 1
ATOM 2090 C C . GLN A 1 266 ? -6.185 6.253 -29.456 1.00 44.12 266 GLN A C 1
ATOM 2092 O O . GLN A 1 266 ? -7.058 6.846 -28.832 1.00 44.12 266 GLN A O 1
ATOM 2097 N N . ARG A 1 267 ? -5.963 6.482 -30.760 1.00 46.31 267 ARG A N 1
ATOM 2098 C CA . ARG A 1 267 ? -6.727 7.443 -31.579 1.00 46.31 267 ARG A CA 1
ATOM 2099 C C . ARG A 1 267 ? -8.025 6.856 -32.171 1.00 46.31 267 ARG A C 1
ATOM 2101 O O . ARG A 1 267 ? -8.681 7.515 -32.967 1.00 46.31 267 ARG A O 1
ATOM 2108 N N . GLY A 1 268 ? -8.394 5.622 -31.814 1.00 36.62 268 GLY A N 1
ATOM 2109 C CA . GLY A 1 268 ? -9.541 4.903 -32.383 1.00 36.62 268 GLY A CA 1
ATOM 2110 C C . GLY A 1 268 ? -10.892 5.221 -31.725 1.00 36.62 268 GLY A C 1
ATOM 2111 O O . GLY A 1 268 ? -11.113 4.852 -30.576 1.00 36.62 268 GLY A O 1
ATOM 2112 N N . THR A 1 269 ? -11.761 5.898 -32.486 1.00 36.75 269 THR A N 1
ATOM 2113 C CA . THR A 1 269 ? -13.243 5.787 -32.603 1.00 36.75 269 THR A CA 1
ATOM 2114 C C . THR A 1 269 ? -14.141 5.655 -31.362 1.00 36.75 269 THR A C 1
ATOM 2116 O O . THR A 1 269 ? -15.311 5.302 -31.492 1.00 36.75 269 THR A O 1
ATOM 2119 N N . GLY A 1 270 ? -13.671 5.998 -30.168 1.00 32.22 270 GLY A N 1
ATOM 2120 C CA . GLY A 1 270 ? -14.546 6.216 -29.017 1.00 32.22 270 GLY A CA 1
ATOM 2121 C C . GLY A 1 270 ? -14.997 7.672 -28.940 1.00 32.22 270 GLY A C 1
ATOM 2122 O O . GLY A 1 270 ? -14.204 8.532 -28.564 1.00 32.22 270 GLY A O 1
ATOM 2123 N N . THR A 1 271 ? -16.263 7.963 -29.241 1.00 30.88 271 THR A N 1
ATOM 2124 C CA . THR A 1 271 ? -16.933 9.168 -28.730 1.00 30.88 271 THR A CA 1
ATOM 2125 C C . THR A 1 271 ? -16.920 9.101 -27.204 1.00 30.88 271 THR A C 1
ATOM 2127 O O . THR A 1 271 ? -17.749 8.431 -26.592 1.00 30.88 271 THR A O 1
ATOM 2130 N N . PHE A 1 272 ? -15.939 9.752 -26.580 1.00 39.19 272 PHE A N 1
ATOM 2131 C CA . PHE A 1 272 ? -15.930 9.976 -25.140 1.00 39.19 272 PHE A CA 1
ATOM 2132 C C . PHE A 1 272 ? -16.835 11.168 -24.848 1.00 39.19 272 PHE A C 1
ATOM 2134 O O . PHE A 1 272 ? -16.429 12.322 -24.976 1.00 39.19 272 PHE A O 1
ATOM 2141 N N . GLN A 1 273 ? -18.078 10.868 -24.486 1.00 27.55 273 GLN A N 1
ATOM 2142 C CA . GLN A 1 273 ? -19.002 11.836 -23.919 1.00 27.55 273 GLN A CA 1
ATOM 2143 C C . GLN A 1 273 ? -18.489 12.185 -22.516 1.00 27.55 273 GLN A C 1
ATOM 2145 O O . GLN A 1 273 ? -18.539 11.377 -21.590 1.00 27.55 273 GLN A O 1
ATOM 2150 N N . LEU A 1 274 ? -17.868 13.357 -22.396 1.00 32.81 274 LEU A N 1
ATOM 2151 C CA . LEU A 1 274 ? -17.631 13.992 -21.108 1.00 32.81 274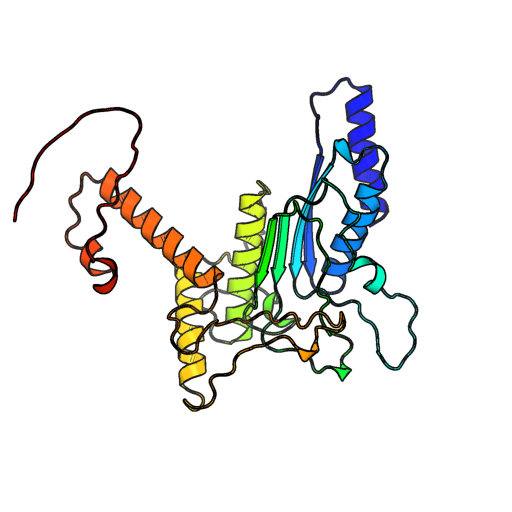 LEU A CA 1
ATOM 2152 C C . LEU A 1 274 ? -18.984 14.534 -20.650 1.00 32.81 274 LEU A C 1
ATOM 2154 O O . LEU A 1 274 ? -19.451 15.527 -21.205 1.00 32.81 274 LEU A O 1
ATOM 2158 N N . ASP A 1 275 ? -19.600 13.892 -19.658 1.00 28.41 275 ASP A N 1
ATOM 2159 C CA . ASP A 1 275 ? -20.670 14.517 -18.879 1.00 28.41 275 ASP A CA 1
ATOM 2160 C C . ASP A 1 275 ? -20.039 15.656 -18.068 1.00 28.41 275 ASP A C 1
ATOM 2162 O O . ASP A 1 275 ? -19.570 15.490 -16.941 1.00 28.41 275 ASP A O 1
ATOM 2166 N N . LEU A 1 276 ? -19.925 16.812 -18.717 1.00 33.19 276 LEU A N 1
ATOM 2167 C CA . LEU A 1 276 ? -19.741 18.093 -18.061 1.00 33.19 276 LEU A CA 1
ATOM 2168 C C . LEU A 1 276 ? -21.141 18.565 -17.680 1.00 33.19 276 LEU A C 1
ATOM 2170 O O . LEU A 1 276 ? -21.911 18.992 -18.539 1.00 33.19 276 LEU A O 1
ATOM 2174 N N . GLU A 1 277 ? -21.477 18.441 -16.397 1.00 35.84 277 GLU A N 1
ATOM 2175 C CA . GLU A 1 277 ? -22.554 19.247 -15.835 1.00 35.84 277 GLU A CA 1
ATOM 2176 C C . GLU A 1 277 ? -22.197 20.728 -16.047 1.00 35.84 277 GLU A C 1
ATOM 2178 O O . GLU A 1 277 ? -21.085 21.167 -15.745 1.00 35.84 277 GLU A O 1
ATOM 2183 N N . ASP A 1 278 ? -23.172 21.440 -16.607 1.00 37.28 278 ASP A N 1
ATOM 2184 C CA . ASP A 1 278 ? -23.257 22.876 -16.869 1.00 37.28 278 ASP A CA 1
ATOM 2185 C C . ASP A 1 278 ? -22.449 23.473 -18.043 1.00 37.28 278 ASP A C 1
ATOM 2187 O O . ASP A 1 278 ? -21.275 23.824 -17.942 1.00 37.28 278 ASP A O 1
ATOM 2191 N N . GLY A 1 279 ? -23.183 23.768 -19.128 1.00 32.81 279 GLY A N 1
ATOM 2192 C CA . GLY A 1 279 ? -23.017 25.033 -19.859 1.00 32.81 279 GLY A CA 1
ATOM 2193 C C . GLY A 1 279 ? -22.447 24.969 -21.280 1.00 32.81 279 GLY A C 1
ATOM 2194 O O . GLY A 1 279 ? -21.247 25.082 -21.488 1.00 32.81 279 GLY A O 1
ATOM 2195 N N . VAL A 1 280 ? -23.357 24.878 -22.255 1.00 38.69 280 VAL A N 1
ATOM 2196 C CA . VAL A 1 280 ? -23.325 25.413 -23.636 1.00 38.69 280 VAL A CA 1
ATOM 2197 C C . VAL A 1 280 ? -22.003 26.038 -24.129 1.00 38.69 280 VAL A C 1
ATOM 2199 O O . VAL A 1 280 ? -21.667 27.155 -23.751 1.00 38.69 280 VAL A O 1
ATOM 2202 N N . CYS A 1 281 ? -21.373 25.418 -25.134 1.00 28.98 281 CYS A N 1
ATOM 2203 C CA . CYS A 1 281 ? -20.955 26.118 -26.359 1.00 28.98 281 CYS A CA 1
ATOM 2204 C C . CYS A 1 281 ? -20.705 25.104 -27.488 1.00 28.98 281 CYS A C 1
ATOM 2206 O O . CYS A 1 281 ? -19.991 24.121 -27.299 1.00 28.98 281 CYS A O 1
ATOM 2208 N N . GLY A 1 282 ? -21.351 25.324 -28.634 1.00 30.05 282 GLY A N 1
ATOM 2209 C CA . GLY A 1 282 ? -21.282 24.464 -29.813 1.00 30.05 282 GLY A CA 1
ATOM 2210 C C . GLY A 1 282 ? -20.141 24.796 -30.782 1.00 30.05 282 GLY A C 1
ATOM 2211 O O . GLY A 1 282 ? -19.327 25.684 -30.535 1.00 30.05 282 GLY A O 1
ATOM 2212 N N . CYS A 1 283 ? -20.210 24.090 -31.918 1.00 28.42 283 CYS A N 1
ATOM 2213 C CA . CYS A 1 283 ? -19.414 24.178 -33.1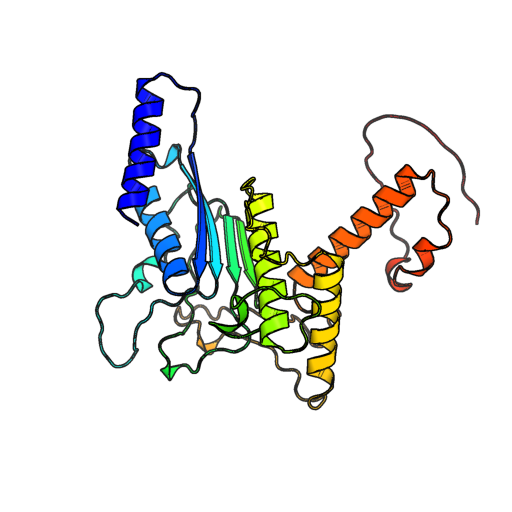54 1.00 28.42 283 CYS A CA 1
ATOM 2214 C C . CYS A 1 283 ? -18.080 23.405 -33.146 1.00 28.42 283 CYS A C 1
ATOM 2216 O O . CYS A 1 283 ? -17.319 23.469 -32.190 1.00 28.42 283 CYS A O 1
ATOM 2218 N N . GLU A 1 284 ? -17.680 22.670 -34.186 1.00 28.47 284 GLU A N 1
ATOM 2219 C CA . GLU A 1 284 ? -18.285 22.295 -35.473 1.00 28.47 284 GLU A CA 1
ATOM 2220 C C . GLU A 1 284 ? -17.454 21.123 -36.031 1.00 28.47 284 GLU A C 1
ATOM 2222 O O . GLU A 1 284 ? -16.245 21.039 -35.806 1.00 28.47 284 GLU A O 1
ATOM 2227 N N . SER A 1 285 ? -18.106 20.207 -36.740 1.00 29.48 285 SER A N 1
ATOM 2228 C CA . SER A 1 285 ? -17.489 19.059 -37.405 1.00 29.48 285 SER A CA 1
ATOM 2229 C C . SER A 1 285 ? -16.687 19.504 -38.632 1.00 29.48 285 SER A C 1
ATOM 2231 O O . SER A 1 285 ? -17.223 20.218 -39.476 1.00 29.48 285 SER A O 1
ATOM 2233 N N . ILE A 1 286 ? -15.454 19.017 -38.796 1.00 28.64 286 ILE A N 1
ATOM 2234 C CA . ILE A 1 286 ? -14.761 19.010 -40.093 1.00 28.64 286 ILE A CA 1
ATOM 2235 C C . ILE A 1 286 ? -14.251 17.586 -40.345 1.00 28.64 286 ILE A C 1
ATOM 2237 O O . ILE A 1 286 ? -13.672 16.969 -39.451 1.00 28.64 286 ILE A O 1
ATOM 2241 N N . ILE A 1 287 ? -14.581 17.098 -41.544 1.00 38.88 287 ILE A N 1
ATOM 2242 C CA . ILE A 1 287 ? -14.336 15.769 -42.131 1.00 38.88 287 ILE A CA 1
ATOM 2243 C C . ILE A 1 287 ? -12.848 15.411 -42.133 1.00 38.88 287 ILE A C 1
ATOM 2245 O O . ILE A 1 287 ? -12.036 16.301 -42.473 1.00 38.88 287 ILE A O 1
#

Secondary structure (DSSP, 8-state):
-HHHHHHHHHHHHHHHHTT-S---EEEEEEEETHHHHHHHHHHHHHHTSTTGGGEEEEEEEES------SSS--S--GGGGSB-GGGGGGEEEEEEE--SSPPPGGGS-PPP-PBPPTTSEEEEE--SS-TTGGGS---SS--SHHHHHHHHHHHHHHHHHHHTT-PPPPPTTS----HHHHHHHHHHHHHHHHSS-TT-----B-GGG-TTSS----BS-SSTT-SSSSHHHHHHHHHHHHHHHHHHHHTTT--TTTGGGS-GGG-SS--------S---------